Protein AF-A0A0Q6VX22-F1 (afdb_monomer_lite)

Foldseek 3Di:
DPVVFQLLVLLVCLVVPQLLDEDEAEADPAATNLNSLQLSVLSNYAAEYEDLVQHPHNRNRVSNVVRHPHPYYDHPVCVVVVVVVVNPDDGDDGDDRDPVSVLLNCLQVVNDDDPVVDVVFWAWDPDADLVPRATWTWGPDGPPTKIAGPSRDIDGPVRSVVSVVVSVLVVLVVLLVVLQVLLVVLQVQLVVCVVVVNNVSNVVSNVSSVVSVVSSVVSVVVNVVD

Structure (mmCIF, N/CA/C/O backbone):
data_AF-A0A0Q6VX22-F1
#
_entry.id   AF-A0A0Q6VX22-F1
#
loop_
_atom_site.group_PDB
_atom_site.id
_atom_site.type_symbol
_atom_site.label_atom_id
_atom_site.label_alt_id
_atom_site.label_comp_id
_atom_site.label_asym_id
_atom_site.label_entity_id
_atom_site.label_seq_id
_atom_site.pdbx_PDB_ins_code
_atom_site.Cartn_x
_atom_site.Cartn_y
_atom_site.Cartn_z
_atom_site.occupancy
_atom_site.B_iso_or_equiv
_atom_site.auth_seq_id
_atom_site.auth_comp_id
_atom_site.auth_asym_id
_atom_site.auth_atom_id
_atom_site.pdbx_PDB_model_num
ATOM 1 N N . MET A 1 1 ? 1.856 -1.897 -0.284 1.00 47.53 1 MET A N 1
ATOM 2 C CA . MET A 1 1 ? 1.706 -0.452 -0.027 1.00 47.53 1 MET A CA 1
ATOM 3 C C . MET A 1 1 ? 0.771 0.219 -1.025 1.00 47.53 1 MET A C 1
ATOM 5 O O . MET A 1 1 ? 1.212 0.696 -2.073 1.00 47.53 1 MET A O 1
ATOM 9 N N . ALA A 1 2 ? -0.526 0.240 -0.723 1.00 49.31 2 ALA A N 1
ATOM 10 C CA . ALA A 1 2 ? -1.302 1.396 -1.141 1.00 49.31 2 ALA A CA 1
ATOM 11 C C . ALA A 1 2 ? -0.650 2.607 -0.454 1.00 49.31 2 ALA A C 1
ATOM 13 O O . ALA A 1 2 ? -0.279 2.544 0.718 1.00 49.31 2 ALA A O 1
ATOM 14 N N . ARG A 1 3 ? -0.344 3.649 -1.215 1.00 51.00 3 ARG A N 1
ATOM 15 C CA . ARG A 1 3 ? -0.076 4.972 -0.659 1.00 51.00 3 ARG A CA 1
ATOM 16 C C . ARG A 1 3 ? -1.195 5.841 -1.219 1.00 51.00 3 ARG A C 1
ATOM 18 O O . ARG A 1 3 ? -1.238 5.974 -2.441 1.00 51.00 3 ARG A O 1
ATOM 25 N N . PRO A 1 4 ? -2.087 6.385 -0.375 1.00 61.22 4 PRO A N 1
ATOM 26 C CA . PRO A 1 4 ? -2.116 6.319 1.099 1.00 61.22 4 PRO A CA 1
ATOM 27 C C . PRO A 1 4 ? -2.462 4.921 1.666 1.00 61.22 4 PRO A C 1
ATOM 29 O O . PRO A 1 4 ? -3.040 4.109 0.952 1.00 61.22 4 PRO A O 1
ATOM 32 N N . ALA A 1 5 ? -2.078 4.652 2.925 1.00 79.88 5 ALA A N 1
ATOM 33 C CA . ALA A 1 5 ? -2.363 3.403 3.654 1.00 79.88 5 ALA A CA 1
ATOM 34 C C . ALA A 1 5 ? -3.224 3.679 4.902 1.00 79.88 5 ALA A C 1
ATOM 36 O O . ALA A 1 5 ? -2.999 4.685 5.584 1.00 79.88 5 ALA A O 1
ATOM 37 N N . LEU A 1 6 ? -4.168 2.788 5.211 1.00 86.50 6 LEU A N 1
ATOM 38 C CA . LEU A 1 6 ? -5.117 2.919 6.331 1.00 86.50 6 LEU A CA 1
ATOM 39 C C . LEU A 1 6 ? -4.461 2.647 7.685 1.00 86.50 6 LEU A C 1
ATOM 41 O O . LEU A 1 6 ? -4.680 3.373 8.653 1.00 86.50 6 LEU A O 1
ATOM 45 N N . ASP A 1 7 ? -3.606 1.635 7.740 1.00 87.38 7 ASP A N 1
ATOM 46 C CA . ASP A 1 7 ? -2.920 1.212 8.957 1.00 87.38 7 ASP A CA 1
ATOM 47 C C . ASP A 1 7 ? -2.123 2.347 9.647 1.00 87.38 7 ASP A C 1
ATOM 49 O O . ASP A 1 7 ? -2.326 2.601 10.839 1.00 87.38 7 ASP A O 1
ATOM 53 N N . PRO A 1 8 ? -1.243 3.092 8.940 1.00 86.50 8 PRO A N 1
ATOM 54 C CA . PRO A 1 8 ? -0.543 4.236 9.525 1.00 86.50 8 PRO A CA 1
ATOM 55 C C . PRO A 1 8 ? -1.478 5.380 9.926 1.00 86.50 8 PRO A C 1
ATOM 57 O O . PRO A 1 8 ? -1.218 6.045 10.931 1.00 86.50 8 PRO A O 1
ATOM 60 N N . LEU A 1 9 ? -2.560 5.604 9.168 1.00 90.56 9 LEU A N 1
ATOM 61 C CA . LEU A 1 9 ? -3.566 6.610 9.504 1.00 90.56 9 LEU A CA 1
ATOM 62 C C . LEU A 1 9 ? -4.194 6.277 10.859 1.00 90.56 9 LEU A C 1
ATOM 64 O O . LEU A 1 9 ? -4.124 7.102 11.768 1.00 90.56 9 LEU A O 1
ATOM 68 N N . PHE A 1 10 ? -4.720 5.063 11.020 1.00 93.25 10 PHE A N 1
ATOM 69 C CA . PHE A 1 10 ? -5.359 4.610 12.255 1.00 93.25 10 PHE A CA 1
ATOM 70 C C . PHE A 1 10 ? -4.431 4.661 13.467 1.00 93.25 10 PHE A C 1
ATOM 72 O O . PHE A 1 10 ? -4.820 5.197 14.505 1.00 93.25 10 PHE A O 1
ATOM 79 N N . ARG A 1 11 ? -3.172 4.230 13.332 1.00 91.00 11 ARG A N 1
ATOM 80 C CA . ARG A 1 11 ? -2.194 4.373 14.422 1.00 91.00 11 ARG A CA 1
ATOM 81 C C . ARG A 1 11 ? -1.967 5.834 14.795 1.00 91.00 11 ARG A C 1
ATOM 83 O O . ARG A 1 11 ? -1.978 6.174 15.974 1.00 91.00 11 ARG A O 1
ATOM 90 N N . SER A 1 12 ? -1.800 6.717 13.809 1.00 90.94 12 SER A N 1
ATOM 91 C CA . SER A 1 12 ? -1.537 8.136 14.078 1.00 90.94 12 SER A CA 1
ATOM 92 C C . SER A 1 12 ? -2.687 8.825 14.823 1.00 90.94 12 SER A C 1
ATOM 94 O O . SER A 1 12 ? -2.436 9.578 15.769 1.00 90.94 12 SER A O 1
ATOM 96 N N . VAL A 1 13 ? -3.941 8.532 14.451 1.00 93.25 13 VAL A N 1
ATOM 97 C CA . VAL A 1 13 ? -5.119 9.080 15.138 1.00 93.25 13 VAL A CA 1
ATOM 98 C C . VAL A 1 13 ? -5.311 8.437 16.508 1.00 93.25 13 VAL A C 1
ATOM 100 O O . VAL A 1 13 ? -5.559 9.160 17.467 1.00 93.25 13 VAL A O 1
ATOM 103 N N . GLY A 1 14 ? -5.078 7.126 16.638 1.00 93.56 14 GLY A N 1
ATOM 104 C CA . GLY A 1 14 ? -5.154 6.415 17.913 1.00 93.56 14 GLY A CA 1
ATOM 105 C C . GLY A 1 14 ? -4.200 6.985 18.964 1.00 93.56 14 GLY A C 1
ATOM 106 O O . GLY A 1 14 ? -4.610 7.216 20.095 1.00 93.56 14 GLY A O 1
ATOM 107 N N . ILE A 1 15 ? -2.955 7.306 18.593 1.00 92.62 15 ILE A N 1
ATOM 108 C CA . ILE A 1 15 ? -2.000 7.946 19.519 1.00 92.62 15 ILE A CA 1
ATOM 109 C C . ILE A 1 15 ? -2.421 9.372 19.873 1.00 92.62 15 ILE A C 1
ATOM 111 O O . ILE A 1 15 ? -2.258 9.804 21.013 1.00 92.62 15 ILE A O 1
ATOM 115 N N . SER A 1 16 ? -2.909 10.120 18.885 1.00 92.44 16 SER A N 1
ATOM 116 C CA . SER A 1 16 ? -3.154 11.557 19.030 1.00 92.44 16 SER A CA 1
ATOM 117 C C . SER A 1 16 ? -4.446 11.856 19.791 1.00 92.44 16 SER A C 1
ATOM 119 O O . SER A 1 16 ? -4.520 12.855 20.503 1.00 92.44 16 SER A O 1
ATOM 121 N N . PHE A 1 17 ? -5.459 10.998 19.647 1.00 94.44 17 PHE A N 1
ATOM 122 C CA . PHE A 1 17 ? -6.802 11.225 20.181 1.00 94.44 17 PHE A CA 1
ATOM 123 C C . PHE A 1 17 ? -7.271 10.143 21.164 1.00 94.44 17 PHE A C 1
ATOM 125 O O . PHE A 1 17 ? -8.251 10.377 21.873 1.00 94.44 17 PHE A O 1
ATOM 132 N N . GLY A 1 18 ? -6.587 8.995 21.257 1.00 93.62 18 GLY A N 1
ATOM 133 C CA . GLY A 1 18 ? -6.904 7.929 22.212 1.00 93.62 18 GLY A CA 1
ATOM 134 C C . GLY A 1 18 ? -8.375 7.519 22.148 1.00 93.62 18 GLY A C 1
ATOM 135 O O . GLY A 1 18 ? -8.911 7.274 21.062 1.00 93.62 18 GLY A O 1
ATOM 136 N N . SER A 1 19 ? -9.048 7.553 23.301 1.00 95.06 19 SER A N 1
ATOM 137 C CA . SER A 1 19 ? -10.467 7.207 23.458 1.00 95.06 19 SER A CA 1
ATOM 138 C C . SER A 1 19 ? -11.461 8.116 22.735 1.00 95.06 19 SER A C 1
ATOM 140 O O . SER A 1 19 ? -12.643 7.795 22.651 1.00 95.06 19 SER A O 1
ATOM 142 N N . ARG A 1 20 ? -10.999 9.233 22.166 1.00 95.12 20 ARG A N 1
ATOM 143 C CA . ARG A 1 20 ? -11.814 10.121 21.322 1.00 95.12 20 ARG A CA 1
ATOM 144 C C . ARG A 1 20 ? -11.799 9.720 19.845 1.00 95.12 20 ARG A C 1
ATOM 146 O O . ARG A 1 20 ? -12.380 10.420 19.019 1.00 95.12 20 ARG A O 1
ATOM 153 N N . THR A 1 21 ? -11.102 8.642 19.496 1.00 96.31 21 THR A N 1
ATOM 154 C CA . THR A 1 21 ? -11.009 8.143 18.121 1.00 96.31 21 THR A CA 1
ATOM 155 C C . THR A 1 21 ? -12.205 7.256 17.798 1.00 96.31 21 THR A C 1
ATOM 157 O O . THR A 1 21 ? -12.500 6.328 18.545 1.00 96.31 21 THR A O 1
ATOM 160 N N . ILE A 1 22 ? -12.836 7.488 16.646 1.00 96.88 22 ILE A N 1
ATOM 161 C CA . ILE A 1 22 ? -13.769 6.545 16.019 1.00 96.88 22 ILE A CA 1
ATOM 162 C C . ILE A 1 22 ? -13.147 6.142 14.682 1.00 96.88 22 ILE A C 1
ATOM 164 O O . ILE A 1 22 ? -13.023 6.975 13.783 1.00 96.88 22 ILE A O 1
ATOM 168 N N . ALA A 1 23 ? -12.707 4.891 14.562 1.00 95.56 23 ALA A N 1
ATOM 169 C CA . ALA A 1 23 ? -12.101 4.364 13.343 1.00 95.56 23 ALA A CA 1
ATOM 170 C C . ALA A 1 23 ? -13.092 3.469 12.600 1.00 95.56 23 ALA A C 1
ATOM 172 O O . ALA A 1 23 ? -13.713 2.593 13.199 1.00 95.56 23 ALA A O 1
ATOM 173 N N . VAL A 1 24 ? -13.235 3.698 11.293 1.00 95.50 24 VAL A N 1
ATOM 174 C CA . VAL A 1 24 ? -14.230 3.026 10.451 1.00 95.50 24 VAL A CA 1
ATOM 175 C C . VAL A 1 24 ? -13.543 2.352 9.270 1.00 95.50 24 VAL A C 1
ATOM 177 O O . VAL A 1 24 ? -12.874 3.027 8.488 1.00 95.50 24 VAL A O 1
ATOM 180 N N . VAL A 1 25 ? -13.746 1.045 9.111 1.00 93.75 25 VAL A N 1
ATOM 181 C CA . VAL A 1 25 ? -13.345 0.290 7.913 1.00 93.75 25 VAL A CA 1
ATOM 182 C C . VAL A 1 25 ? -14.563 0.058 7.023 1.00 93.75 25 VAL A C 1
ATOM 184 O O . VAL A 1 25 ? -15.577 -0.478 7.466 1.00 93.75 25 VAL A O 1
ATOM 187 N N . LEU A 1 26 ? -14.468 0.465 5.760 1.00 94.50 26 LEU A N 1
ATOM 188 C CA . LEU A 1 26 ? -15.514 0.278 4.752 1.00 94.50 26 LEU A CA 1
ATOM 189 C C . LEU A 1 26 ? -15.093 -0.778 3.720 1.00 94.50 26 LEU A C 1
ATOM 191 O O . LEU A 1 26 ? -14.021 -1.371 3.823 1.00 94.50 26 LEU A O 1
ATOM 195 N N . THR A 1 27 ? -15.953 -1.010 2.731 1.00 92.88 27 THR A N 1
ATOM 196 C CA . THR A 1 27 ? -15.687 -1.833 1.546 1.00 92.88 27 THR A CA 1
ATOM 197 C C . THR A 1 27 ? -14.319 -1.536 0.919 1.00 92.88 27 THR A C 1
ATOM 199 O O . THR A 1 27 ? -13.955 -0.380 0.703 1.00 92.88 27 THR A O 1
ATOM 202 N N . GLY A 1 28 ? -13.585 -2.587 0.561 1.00 88.06 28 GLY A N 1
ATOM 203 C CA . GLY A 1 28 ? -12.255 -2.501 -0.034 1.00 88.06 28 GLY A CA 1
ATOM 204 C C . GLY A 1 28 ? -11.619 -3.879 -0.211 1.00 88.06 28 GLY A C 1
ATOM 205 O O . GLY A 1 28 ? -11.980 -4.832 0.477 1.00 88.06 28 GLY A O 1
ATOM 206 N N . MET A 1 29 ? -10.693 -3.981 -1.165 1.00 78.31 29 MET A N 1
ATOM 207 C CA . MET A 1 29 ? -9.890 -5.189 -1.404 1.00 78.31 29 MET A CA 1
ATOM 208 C C . MET A 1 29 ? -8.656 -5.203 -0.491 1.00 78.31 29 MET A C 1
ATOM 210 O O . MET A 1 29 ? -8.171 -4.135 -0.115 1.00 78.31 29 MET A O 1
ATOM 214 N N . LEU A 1 30 ? -8.094 -6.387 -0.221 1.00 80.62 30 LEU A N 1
ATOM 215 C CA . LEU A 1 30 ? -6.970 -6.601 0.714 1.00 80.62 30 LEU A CA 1
ATOM 216 C C . LEU A 1 30 ? -7.346 -6.336 2.188 1.00 80.62 30 LEU A C 1
ATOM 218 O O . LEU A 1 30 ? -8.512 -6.202 2.536 1.00 80.62 30 LEU A O 1
ATOM 222 N N . ASN A 1 31 ? -6.346 -6.293 3.074 1.00 70.50 31 ASN A N 1
ATOM 223 C CA . ASN A 1 31 ? -6.520 -6.199 4.528 1.00 70.50 31 ASN A CA 1
ATOM 224 C C . ASN A 1 31 ? -5.878 -4.952 5.169 1.00 70.50 31 ASN A C 1
ATOM 226 O O . ASN A 1 31 ? -5.661 -4.920 6.382 1.00 70.50 31 ASN A O 1
ATOM 230 N N . ASP A 1 32 ? -5.573 -3.917 4.377 1.00 77.94 32 ASP A N 1
ATOM 231 C CA . ASP A 1 32 ? -5.065 -2.646 4.911 1.00 77.94 32 ASP A CA 1
ATOM 232 C C . ASP A 1 32 ? -6.123 -1.990 5.814 1.00 77.94 32 ASP A C 1
ATOM 234 O O . ASP A 1 32 ? -7.284 -1.864 5.432 1.00 77.94 32 ASP A O 1
ATOM 238 N N . GLY A 1 33 ? -5.728 -1.595 7.024 1.00 80.88 33 GLY A N 1
ATOM 239 C CA . GLY A 1 33 ? -6.607 -1.023 8.041 1.00 80.88 33 GLY A CA 1
ATOM 240 C C . GLY A 1 33 ? -7.027 -2.001 9.137 1.00 80.88 33 GLY A C 1
ATOM 241 O O . GLY A 1 33 ? -7.425 -1.539 10.201 1.00 80.88 33 GLY A O 1
ATOM 242 N N . ALA A 1 34 ? -6.905 -3.321 8.948 1.00 85.88 34 ALA A N 1
ATOM 243 C CA . ALA A 1 34 ? -7.293 -4.296 9.973 1.00 85.88 34 ALA A CA 1
ATOM 244 C C . ALA A 1 34 ? -6.395 -4.219 11.223 1.00 85.88 34 ALA A C 1
ATOM 246 O O . ALA A 1 34 ? -6.889 -4.134 12.349 1.00 85.88 34 ALA A O 1
ATOM 247 N N . ALA A 1 35 ? -5.073 -4.174 11.031 1.00 85.31 35 ALA A N 1
ATOM 248 C CA . ALA A 1 35 ? -4.132 -4.042 12.141 1.00 85.31 35 ALA A CA 1
ATOM 249 C C . ALA A 1 35 ? -4.185 -2.635 12.756 1.00 85.31 35 ALA A C 1
ATOM 251 O O . ALA A 1 35 ? -4.145 -2.492 13.975 1.00 85.31 35 ALA A O 1
ATOM 252 N N . GLY A 1 36 ? -4.353 -1.592 11.939 1.00 89.38 36 GLY A N 1
ATOM 253 C CA . GLY A 1 36 ? -4.576 -0.235 12.434 1.00 89.38 36 GLY A CA 1
ATOM 254 C C . GLY A 1 36 ? -5.850 -0.107 13.279 1.00 89.38 36 GLY A C 1
ATOM 255 O O . GLY A 1 36 ? -5.842 0.600 14.285 1.00 89.38 36 GLY A O 1
ATOM 256 N N . LEU A 1 37 ? -6.930 -0.806 12.912 1.00 92.44 37 LEU A N 1
ATOM 257 C CA . LEU A 1 37 ? -8.188 -0.803 13.661 1.00 92.44 37 LEU A CA 1
ATOM 258 C C . LEU A 1 37 ? -8.011 -1.470 15.033 1.00 92.44 37 LEU A C 1
ATOM 260 O O . LEU A 1 37 ? -8.455 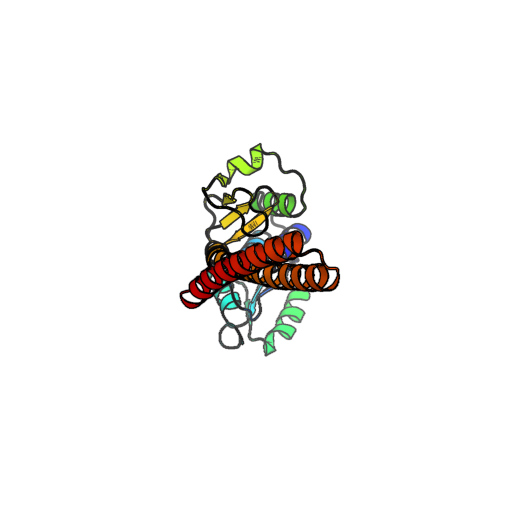-0.924 16.044 1.00 92.44 37 LEU A O 1
ATOM 264 N N . ALA A 1 38 ? -7.283 -2.590 15.090 1.00 90.88 38 ALA A N 1
ATOM 265 C CA . ALA A 1 38 ? -6.891 -3.219 16.351 1.00 90.88 38 ALA A CA 1
ATOM 266 C C . ALA A 1 38 ? -6.056 -2.272 17.232 1.00 90.88 38 ALA A C 1
ATOM 268 O O . ALA A 1 38 ? -6.286 -2.176 18.438 1.00 90.88 38 ALA A O 1
ATOM 269 N N . ASP A 1 39 ? -5.132 -1.514 16.641 1.00 92.69 39 ASP A N 1
ATOM 270 C CA . ASP A 1 39 ? -4.328 -0.535 17.376 1.00 92.69 39 ASP A CA 1
ATOM 271 C C . ASP A 1 39 ? -5.171 0.632 17.914 1.00 92.69 39 ASP A C 1
ATOM 273 O O . ASP A 1 39 ? -4.962 1.062 19.048 1.00 92.69 39 ASP A O 1
ATOM 277 N N . VAL A 1 40 ? -6.183 1.103 17.174 1.00 94.00 40 VAL A N 1
ATOM 278 C CA . VAL A 1 40 ? -7.147 2.099 17.684 1.00 94.00 40 VAL A CA 1
ATOM 279 C C . VAL A 1 40 ? -7.875 1.572 18.916 1.00 94.00 40 VAL A C 1
ATOM 281 O O . VAL A 1 40 ? -7.979 2.292 19.911 1.00 94.00 40 VAL A O 1
ATOM 284 N N . LYS A 1 41 ? -8.310 0.307 18.890 1.00 92.31 41 LYS A N 1
ATOM 285 C CA . LYS A 1 41 ? -8.956 -0.338 20.039 1.00 92.31 41 LYS A CA 1
ATOM 286 C C . LYS A 1 41 ? -8.038 -0.376 21.259 1.00 92.31 41 LYS A C 1
ATOM 288 O O . LYS A 1 41 ? -8.452 -0.029 22.362 1.00 92.31 41 LYS A O 1
ATOM 293 N N . ARG A 1 42 ? -6.769 -0.741 21.059 1.00 92.69 42 ARG A N 1
ATOM 294 C CA . ARG A 1 42 ? -5.741 -0.769 22.116 1.00 92.69 42 ARG A CA 1
ATOM 295 C C . ARG A 1 42 ? -5.429 0.621 22.681 1.00 92.69 42 ARG A C 1
ATOM 297 O O . ARG A 1 42 ? -5.057 0.731 23.845 1.00 92.69 42 ARG A O 1
ATOM 304 N N . CYS A 1 43 ? -5.621 1.675 21.889 1.00 93.38 43 CYS A N 1
ATOM 305 C CA . CYS A 1 43 ? -5.554 3.075 22.323 1.00 93.38 43 CYS A CA 1
ATOM 306 C C . CYS A 1 43 ? -6.846 3.573 23.008 1.00 93.38 43 CYS A C 1
ATOM 308 O O . CYS A 1 43 ? -6.924 4.741 23.392 1.00 93.38 43 CYS A O 1
ATOM 310 N N . GLY A 1 44 ? -7.858 2.711 23.160 1.00 92.94 44 GLY A N 1
ATOM 311 C CA . GLY A 1 44 ? -9.143 3.017 23.792 1.00 92.94 44 GLY A CA 1
ATOM 312 C C . GLY A 1 44 ? -10.190 3.629 22.864 1.00 92.94 44 GLY A C 1
ATOM 313 O O . GLY A 1 44 ? -11.247 4.028 23.346 1.00 92.94 44 GLY A O 1
ATOM 314 N N . GLY A 1 45 ? -9.907 3.735 21.563 1.00 94.69 45 GLY A N 1
ATOM 315 C CA . GLY A 1 45 ? -10.856 4.235 20.573 1.00 94.69 45 GLY A CA 1
ATOM 316 C C . GLY A 1 45 ? -11.952 3.224 20.229 1.00 94.69 45 GLY A C 1
ATOM 317 O O . GLY A 1 45 ? -11.846 2.033 20.526 1.00 94.69 45 GLY A O 1
ATOM 318 N N . ILE A 1 46 ? -12.993 3.720 19.563 1.00 95.62 46 ILE A N 1
ATOM 319 C CA . ILE A 1 46 ? -14.126 2.930 19.078 1.00 95.62 46 ILE A CA 1
ATOM 320 C C . ILE A 1 46 ? -13.814 2.412 17.678 1.00 95.62 46 ILE A C 1
ATOM 322 O O . ILE A 1 46 ? -13.381 3.171 16.803 1.00 95.62 46 ILE A O 1
ATOM 326 N N . THR A 1 47 ? -14.074 1.129 17.453 1.00 95.25 47 THR A N 1
ATOM 327 C CA . THR A 1 47 ? -13.858 0.475 16.161 1.00 95.25 47 THR A CA 1
ATOM 328 C C . THR A 1 47 ? -15.183 0.139 15.485 1.00 95.25 47 THR A C 1
ATOM 330 O O . THR A 1 47 ? -16.103 -0.419 16.080 1.00 95.25 47 THR A O 1
ATOM 333 N N . VAL A 1 48 ? -15.296 0.491 14.207 1.00 95.88 48 VAL A N 1
ATOM 334 C CA . VAL A 1 48 ? -16.497 0.276 13.400 1.00 95.88 48 VAL A CA 1
ATOM 335 C C . VAL A 1 48 ? -16.098 -0.352 12.073 1.00 95.88 48 VAL A C 1
ATOM 337 O O . VAL A 1 48 ? -15.095 0.030 11.471 1.00 95.88 48 VAL A O 1
ATOM 340 N N . PHE A 1 49 ? -16.901 -1.284 11.574 1.00 94.88 49 PHE A N 1
ATOM 341 C CA . PHE A 1 49 ? -16.737 -1.808 10.223 1.00 94.88 49 PHE A CA 1
ATOM 342 C C . PHE A 1 49 ? -18.069 -1.948 9.492 1.00 94.88 49 PHE A C 1
ATOM 344 O O . PHE A 1 49 ? -19.128 -2.177 10.091 1.00 94.88 49 PHE A O 1
ATOM 351 N N . GLN A 1 50 ? -18.004 -1.794 8.172 1.00 95.69 50 GLN A N 1
ATOM 352 C CA . GLN A 1 50 ? -19.121 -2.061 7.282 1.00 95.69 50 GLN A CA 1
ATOM 353 C C . GLN A 1 50 ? -19.494 -3.547 7.331 1.00 95.69 50 GLN A C 1
ATOM 355 O O . GLN A 1 50 ? -18.635 -4.421 7.408 1.00 95.69 50 GLN A O 1
ATOM 360 N N . ASN A 1 51 ? -20.785 -3.853 7.256 1.00 95.31 51 ASN A N 1
ATOM 361 C CA . ASN A 1 51 ? -21.261 -5.217 7.115 1.00 95.31 51 ASN A CA 1
ATOM 362 C C . ASN A 1 51 ? -20.669 -5.884 5.845 1.00 95.31 51 ASN A C 1
ATOM 364 O O . ASN A 1 51 ? -20.976 -5.449 4.744 1.00 95.31 51 ASN A O 1
ATOM 368 N N . PRO A 1 52 ? -19.908 -6.993 5.935 1.00 94.06 52 PRO A N 1
ATOM 369 C CA . PRO A 1 52 ? -19.332 -7.626 4.743 1.00 94.06 52 PRO A CA 1
ATOM 370 C C . PRO A 1 52 ? -20.369 -8.046 3.689 1.00 94.06 52 PRO A C 1
ATOM 372 O O . PRO A 1 52 ? -20.054 -8.101 2.507 1.00 94.06 52 PRO A O 1
ATOM 375 N N . ALA A 1 53 ? -21.612 -8.315 4.108 1.00 94.75 53 ALA A N 1
ATOM 376 C CA . ALA A 1 53 ? -22.698 -8.712 3.214 1.00 94.75 53 ALA A CA 1
ATOM 377 C C . ALA A 1 53 ? -23.237 -7.567 2.336 1.00 94.75 53 ALA A C 1
ATOM 379 O O . ALA A 1 53 ? -23.930 -7.844 1.362 1.00 94.75 53 ALA A O 1
ATOM 380 N N . ASP A 1 54 ? -22.958 -6.303 2.676 1.00 94.12 54 ASP A N 1
ATOM 381 C CA . ASP A 1 54 ? -23.341 -5.136 1.869 1.00 94.12 54 ASP A CA 1
ATOM 382 C C . ASP A 1 54 ? -22.136 -4.403 1.254 1.00 94.12 54 ASP A C 1
ATOM 384 O O . ASP A 1 54 ? -22.285 -3.339 0.647 1.00 94.12 54 ASP A O 1
ATOM 388 N N . ALA A 1 55 ? -20.938 -4.975 1.401 1.00 94.19 55 ALA A N 1
ATOM 389 C CA . ALA A 1 55 ? -19.711 -4.455 0.826 1.00 94.19 55 ALA A CA 1
ATOM 390 C C . ALA A 1 55 ? -19.576 -4.874 -0.645 1.00 94.19 55 ALA A C 1
ATOM 392 O O . ALA A 1 55 ? -19.789 -6.030 -1.000 1.00 94.19 55 ALA A O 1
ATOM 393 N N . VAL A 1 56 ? -19.160 -3.937 -1.502 1.00 93.94 56 VAL A N 1
ATOM 394 C CA . VAL A 1 56 ? -18.845 -4.220 -2.915 1.00 93.94 56 VAL A CA 1
ATOM 395 C C . VAL A 1 56 ? -17.578 -5.078 -3.028 1.00 93.94 56 VAL A C 1
ATOM 397 O O . VAL A 1 56 ? -17.487 -5.948 -3.887 1.00 93.94 56 VAL A O 1
ATOM 400 N N . ALA A 1 57 ? -16.614 -4.849 -2.135 1.00 91.00 57 ALA A N 1
ATOM 401 C CA . ALA A 1 57 ? -15.427 -5.664 -1.919 1.00 91.00 57 ALA A CA 1
ATOM 402 C C . ALA A 1 57 ? -15.300 -5.937 -0.413 1.00 91.00 57 ALA A C 1
ATOM 404 O O . ALA A 1 57 ? -15.146 -5.007 0.384 1.00 91.00 57 ALA A O 1
ATOM 405 N N . ALA A 1 58 ? -15.428 -7.205 -0.024 1.00 90.50 58 ALA A N 1
ATOM 406 C CA . ALA A 1 58 ? -15.607 -7.596 1.372 1.00 90.50 58 ALA A CA 1
ATOM 407 C C . ALA A 1 58 ? -14.298 -7.873 2.130 1.00 90.50 58 ALA A C 1
ATOM 409 O O . ALA A 1 58 ? -14.348 -8.016 3.351 1.00 90.50 58 ALA A O 1
ATOM 410 N N . ASP A 1 59 ? -13.147 -7.926 1.453 1.00 89.94 59 ASP A N 1
ATOM 411 C CA . ASP A 1 59 ? -11.865 -8.322 2.054 1.00 89.94 59 ASP A CA 1
ATOM 412 C C . ASP A 1 59 ? -11.495 -7.465 3.274 1.00 89.94 59 ASP A C 1
ATOM 414 O O . ASP A 1 59 ? -11.195 -8.010 4.336 1.00 89.94 59 ASP A O 1
ATOM 418 N N . MET A 1 60 ? -11.574 -6.132 3.165 1.00 90.38 60 MET A N 1
ATOM 419 C CA . MET A 1 60 ? -11.222 -5.223 4.265 1.00 90.38 60 MET A CA 1
ATOM 420 C C . MET A 1 60 ? -12.166 -5.370 5.477 1.00 90.38 60 MET A C 1
ATOM 422 O O . MET A 1 60 ? -11.671 -5.578 6.590 1.00 90.38 60 MET A O 1
ATOM 426 N N . PRO A 1 61 ? -13.508 -5.326 5.315 1.00 91.25 61 PRO A N 1
ATOM 427 C CA . PRO A 1 61 ? -14.442 -5.636 6.398 1.00 91.25 61 PRO A CA 1
ATOM 428 C C . PRO A 1 61 ? -14.240 -7.016 7.041 1.00 91.25 61 PRO A C 1
ATOM 430 O O . PRO A 1 61 ? -14.358 -7.149 8.259 1.00 91.25 61 PRO A O 1
ATOM 433 N N . LEU A 1 62 ? -13.926 -8.044 6.246 1.00 89.06 62 LEU A N 1
ATOM 434 C CA . LEU A 1 62 ? -13.637 -9.389 6.753 1.00 89.06 62 LEU A CA 1
ATOM 435 C C . LEU A 1 62 ? -12.327 -9.421 7.549 1.00 89.06 62 LEU A C 1
ATOM 437 O O . LEU A 1 62 ? -12.283 -10.018 8.624 1.00 89.06 62 LEU A O 1
ATOM 441 N N . GLY A 1 63 ? -11.287 -8.732 7.078 1.00 86.94 63 GLY A N 1
ATOM 442 C CA . GLY A 1 63 ? -10.019 -8.603 7.794 1.00 86.94 63 GLY A CA 1
ATOM 443 C C . GLY A 1 63 ? -10.174 -7.887 9.140 1.00 86.94 63 GLY A C 1
ATOM 444 O O . GLY A 1 63 ? -9.599 -8.323 10.140 1.00 86.94 63 GLY A O 1
ATOM 445 N N . ALA A 1 64 ? -10.999 -6.836 9.200 1.00 87.44 64 ALA A N 1
ATOM 446 C CA . ALA A 1 64 ? -11.316 -6.127 10.443 1.00 87.44 64 ALA A CA 1
ATOM 447 C C . ALA A 1 64 ? -11.977 -7.046 11.488 1.00 87.44 64 ALA A C 1
ATOM 449 O O . ALA A 1 64 ? -11.575 -7.040 12.654 1.00 87.44 64 ALA A O 1
ATOM 450 N N . LEU A 1 65 ? -12.930 -7.879 11.050 1.00 86.00 65 LEU A N 1
ATOM 451 C CA . LEU A 1 65 ? -13.617 -8.867 11.888 1.00 86.00 65 LEU A CA 1
ATOM 452 C C . LEU A 1 65 ? -12.666 -9.940 12.443 1.00 86.00 65 LEU A C 1
ATOM 454 O O . LEU A 1 65 ? -12.857 -10.415 13.556 1.00 86.00 65 LEU A O 1
ATOM 458 N N . GLN A 1 66 ? -11.655 -10.337 11.669 1.00 82.62 66 GLN A N 1
ATOM 459 C CA . GLN A 1 66 ? -10.685 -11.357 12.080 1.00 82.62 66 GLN A CA 1
ATOM 460 C C . GLN A 1 66 ? -9.612 -10.826 13.041 1.00 82.62 66 GLN A C 1
ATOM 462 O O . GLN A 1 66 ? -9.048 -11.599 13.813 1.00 82.62 66 GLN A O 1
ATOM 467 N N . THR A 1 67 ? -9.303 -9.528 12.976 1.00 73.38 67 THR A N 1
ATOM 468 C CA . THR A 1 67 ? -8.105 -8.952 13.618 1.00 73.38 67 THR A CA 1
ATOM 469 C C . THR A 1 67 ? -8.408 -8.212 14.920 1.00 73.38 67 THR A C 1
ATOM 471 O O . THR A 1 67 ? -7.517 -8.032 15.749 1.00 73.38 67 THR A O 1
ATOM 474 N N . SER A 1 68 ? -9.647 -7.766 15.127 1.00 71.50 68 SER A N 1
ATOM 475 C CA . SER A 1 68 ? -10.012 -6.959 16.293 1.00 71.50 68 SER A CA 1
ATOM 476 C C . SER A 1 68 ? -11.381 -7.328 16.845 1.00 71.50 68 SER A C 1
ATOM 478 O O . SER A 1 68 ? -12.270 -7.726 16.098 1.00 71.50 68 SER A O 1
ATOM 480 N N . ASP A 1 69 ? -11.553 -7.153 18.154 1.00 77.25 69 ASP A N 1
ATOM 481 C CA . ASP A 1 69 ? -12.866 -7.185 18.798 1.00 77.25 69 ASP A CA 1
ATOM 482 C C . ASP A 1 69 ? -13.589 -5.871 18.465 1.00 77.25 69 ASP A C 1
ATOM 484 O O . ASP A 1 69 ? -13.387 -4.841 19.121 1.00 77.25 69 ASP A O 1
ATOM 488 N N . VAL A 1 70 ? -14.285 -5.864 17.324 1.00 82.19 70 VAL A N 1
ATOM 489 C CA . VAL A 1 70 ? -14.879 -4.645 16.767 1.00 82.19 70 VAL A CA 1
ATOM 490 C C . VAL A 1 70 ? -16.143 -4.260 17.531 1.00 82.19 70 VAL A C 1
ATOM 492 O O . VAL A 1 70 ? -17.032 -5.089 17.701 1.00 82.19 70 VAL A O 1
ATOM 495 N N . ASP A 1 71 ? -16.264 -2.989 17.925 1.00 92.38 71 ASP A N 1
ATOM 496 C CA . ASP A 1 71 ? -17.409 -2.517 18.718 1.00 92.38 71 ASP A CA 1
ATOM 497 C C . ASP A 1 71 ? -18.721 -2.528 17.933 1.00 92.38 71 ASP A C 1
ATOM 499 O O . ASP A 1 71 ? -19.774 -2.897 18.457 1.00 92.38 71 ASP A O 1
ATOM 503 N N . TYR A 1 72 ? -18.671 -2.103 16.668 1.00 95.00 72 TYR A N 1
ATOM 504 C CA . TYR A 1 72 ? -19.870 -1.942 15.856 1.00 95.00 72 TYR A CA 1
ATOM 505 C C . TYR A 1 72 ? -19.706 -2.505 14.447 1.00 95.00 72 TYR A C 1
ATOM 507 O O . TYR A 1 72 ? -18.824 -2.111 13.685 1.00 95.00 72 TYR A O 1
ATOM 515 N N . ARG A 1 73 ? -20.657 -3.358 14.063 1.00 95.19 73 ARG A N 1
ATOM 516 C CA . ARG A 1 73 ? -20.939 -3.717 12.669 1.00 95.19 73 ARG A CA 1
ATOM 517 C C . ARG A 1 73 ? -22.150 -2.921 12.205 1.00 95.19 73 ARG A C 1
ATOM 519 O O . ARG A 1 73 ? -23.205 -3.016 12.827 1.00 95.19 73 ARG A O 1
ATOM 526 N N . SER A 1 74 ? -22.025 -2.185 11.105 1.00 96.00 74 SER A N 1
ATOM 527 C CA . SER A 1 74 ? -23.137 -1.395 10.563 1.00 96.00 74 SER A CA 1
ATOM 528 C C . SER A 1 74 ? -23.278 -1.591 9.059 1.00 96.00 74 SER A C 1
ATOM 530 O O . SER A 1 74 ? -22.257 -1.648 8.369 1.00 96.00 74 SER A O 1
ATOM 532 N N . PRO A 1 75 ? -24.505 -1.699 8.515 1.00 97.06 75 PRO A N 1
ATOM 533 C CA . PRO A 1 75 ? -24.679 -1.566 7.081 1.00 97.06 75 PRO A CA 1
ATOM 534 C C . PRO A 1 75 ? -24.286 -0.156 6.619 1.00 97.06 75 PRO A C 1
ATOM 536 O O . PRO A 1 75 ? -24.394 0.808 7.383 1.00 97.06 75 PRO A O 1
ATOM 539 N N . LEU A 1 76 ? -23.883 0.000 5.357 1.00 96.81 76 LEU A N 1
ATOM 540 C CA . LEU A 1 76 ? -23.455 1.298 4.821 1.00 96.81 76 LEU A CA 1
ATOM 541 C C . LEU A 1 76 ? -24.546 2.371 4.974 1.00 96.81 76 LEU A C 1
ATOM 543 O O . LEU A 1 76 ? -24.252 3.512 5.326 1.00 96.81 76 LEU A O 1
ATOM 547 N N . SER A 1 77 ? -25.814 1.988 4.794 1.00 96.88 77 SER A N 1
ATOM 548 C CA . SER A 1 77 ? -26.973 2.873 4.962 1.00 96.88 77 SER A CA 1
ATOM 549 C C . SER A 1 77 ? -27.173 3.368 6.400 1.00 96.88 77 SER A C 1
ATOM 551 O O . SER A 1 77 ? -27.714 4.451 6.593 1.00 96.88 77 SER A O 1
ATOM 553 N N . GLY A 1 78 ? -26.739 2.599 7.404 1.00 96.81 78 GLY A N 1
ATOM 554 C CA . GLY A 1 78 ? -26.827 2.958 8.825 1.00 96.81 78 GLY A CA 1
ATOM 555 C C . GLY A 1 78 ? -25.567 3.634 9.371 1.00 96.81 78 GLY A C 1
ATOM 556 O O . GLY A 1 78 ? -25.537 4.060 10.525 1.00 96.81 78 GLY A O 1
ATOM 557 N N . MET A 1 79 ? -24.505 3.736 8.567 1.00 97.38 79 MET A N 1
ATOM 558 C CA . MET A 1 79 ? -23.200 4.216 9.023 1.00 97.38 79 MET A CA 1
ATOM 559 C C . MET A 1 79 ? -23.241 5.682 9.469 1.00 97.38 79 MET A C 1
ATOM 561 O O . MET A 1 79 ? -22.685 6.032 10.506 1.00 97.38 79 MET A O 1
ATOM 565 N N . ALA A 1 80 ? -23.929 6.543 8.716 1.00 97.38 80 ALA A N 1
ATOM 566 C CA . ALA A 1 80 ? -24.011 7.967 9.034 1.00 97.38 80 ALA A CA 1
ATOM 567 C C . ALA A 1 80 ? -24.709 8.220 10.382 1.00 97.38 80 ALA A C 1
ATOM 569 O O . ALA A 1 80 ? -24.195 8.964 11.215 1.00 97.38 80 ALA A O 1
ATOM 570 N N . GLU A 1 81 ? -25.849 7.566 10.617 1.00 98.06 81 GLU A N 1
ATOM 571 C CA . GLU A 1 81 ? -26.597 7.673 11.873 1.00 98.06 81 GLU A CA 1
ATOM 572 C C . GLU A 1 81 ? -25.772 7.168 13.063 1.00 98.06 81 GLU A C 1
ATOM 574 O O . GLU A 1 81 ? -25.691 7.840 14.095 1.00 98.06 81 GLU A O 1
ATOM 579 N N . LEU A 1 82 ? -25.091 6.029 12.890 1.00 97.69 82 LEU A N 1
ATOM 580 C CA . LEU A 1 82 ? -24.184 5.481 13.892 1.00 97.69 82 LEU A CA 1
ATOM 581 C C . LEU A 1 82 ? -23.095 6.492 14.273 1.00 97.69 82 LEU A C 1
ATOM 583 O O . LEU A 1 82 ? -22.896 6.756 15.456 1.00 97.69 82 LEU A O 1
ATOM 587 N N . LEU A 1 83 ? -22.418 7.090 13.292 1.00 97.38 83 LEU A N 1
ATOM 588 C CA . LEU A 1 83 ? -21.338 8.044 13.552 1.00 97.38 83 LEU A CA 1
ATOM 589 C C . LEU A 1 83 ? -21.829 9.322 14.237 1.00 97.38 83 LEU A C 1
ATOM 591 O O . LEU A 1 83 ? -21.170 9.807 15.157 1.00 97.38 83 LEU A O 1
ATOM 595 N N . VAL A 1 84 ? -22.998 9.844 13.850 1.00 97.94 84 VAL A N 1
ATOM 596 C CA . VAL A 1 84 ? -23.607 11.003 14.525 1.00 97.94 84 VAL A CA 1
ATOM 597 C C . VAL A 1 84 ? -23.888 10.685 15.990 1.00 97.94 84 VAL A C 1
ATOM 599 O O . VAL A 1 84 ? -23.567 11.505 16.852 1.00 97.94 84 VAL A O 1
ATOM 602 N N . ARG A 1 85 ? -24.440 9.502 16.283 1.00 97.88 85 ARG A N 1
ATOM 603 C CA . ARG A 1 85 ? -24.689 9.059 17.658 1.00 97.88 85 ARG A CA 1
ATOM 604 C C . ARG A 1 85 ? -23.386 8.966 18.454 1.00 97.88 85 ARG A C 1
ATOM 606 O O . ARG A 1 85 ? -23.261 9.654 19.461 1.00 97.88 85 ARG A O 1
ATOM 613 N N . LEU A 1 86 ? -22.408 8.201 17.965 1.00 96.75 86 LEU A N 1
ATOM 614 C CA . LEU A 1 86 ? -21.129 7.983 18.655 1.00 96.75 86 LEU A CA 1
ATOM 615 C C . LEU A 1 86 ? -20.360 9.288 18.897 1.00 96.75 86 LEU A C 1
ATOM 617 O O . LEU A 1 86 ? -19.760 9.464 19.948 1.00 96.75 86 LEU A O 1
ATOM 621 N N . SER A 1 87 ? -20.418 10.244 17.963 1.00 96.12 87 SER A N 1
ATOM 622 C CA . SER A 1 87 ? -19.745 11.545 18.116 1.00 96.12 87 SER A CA 1
ATOM 623 C C . SER A 1 87 ? -20.290 12.416 19.257 1.00 96.12 87 SER A C 1
ATOM 625 O O . SER A 1 87 ? -19.647 13.393 19.641 1.00 96.12 87 SER A O 1
ATOM 627 N N . ARG A 1 88 ? -21.486 12.094 19.767 1.00 96.12 88 ARG A N 1
ATOM 628 C CA . ARG A 1 88 ? -22.151 12.803 20.869 1.00 96.12 88 ARG A CA 1
ATOM 629 C C . ARG A 1 88 ? -22.011 12.079 22.205 1.00 96.12 88 ARG A C 1
ATOM 631 O O . ARG A 1 88 ? -22.394 12.646 23.224 1.00 96.12 88 ARG A O 1
ATOM 638 N N . GLU A 1 89 ? -21.520 10.844 22.198 1.00 94.38 89 GLU A N 1
ATOM 639 C CA . GLU A 1 89 ? -21.270 10.077 23.415 1.00 94.38 89 GLU A CA 1
ATOM 640 C C . GLU A 1 89 ? -20.004 10.593 24.112 1.00 94.38 89 GLU A C 1
ATOM 642 O O . GLU A 1 89 ? -19.093 11.136 23.479 1.00 94.38 89 GLU A O 1
ATOM 647 N N . GLU A 1 90 ? -19.952 10.459 25.438 1.00 92.88 90 GLU A N 1
ATOM 648 C CA . GLU A 1 90 ? -18.741 10.793 26.182 1.00 92.88 90 GLU A CA 1
ATOM 649 C C . GLU A 1 90 ? -17.620 9.821 25.815 1.00 92.88 90 GLU A C 1
ATOM 651 O O . GLU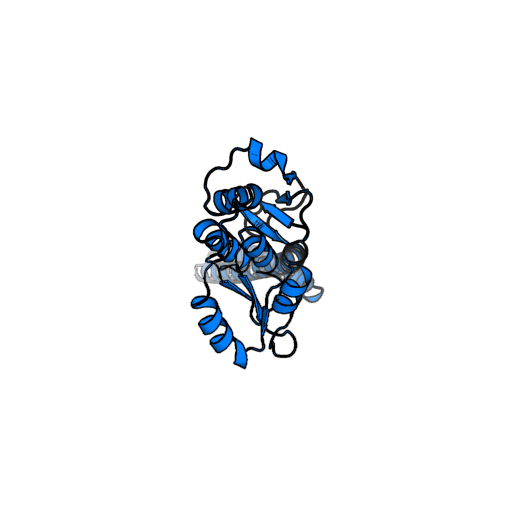 A 1 90 ? -17.821 8.609 25.710 1.00 92.88 90 GLU A O 1
ATOM 656 N N . ALA A 1 91 ? -16.419 10.364 25.618 1.00 91.62 91 ALA A N 1
ATOM 657 C CA . ALA A 1 91 ? -15.259 9.548 25.309 1.00 91.62 91 ALA A CA 1
ATOM 658 C C . ALA A 1 91 ? -14.946 8.600 26.472 1.00 91.62 91 ALA A C 1
ATOM 660 O O . ALA A 1 91 ? -15.033 8.978 27.643 1.00 91.62 91 ALA A O 1
ATOM 661 N N . GLY A 1 92 ? -14.526 7.381 26.132 1.00 88.31 92 GLY A N 1
ATOM 662 C CA . GLY A 1 92 ? -14.102 6.393 27.115 1.00 88.31 92 GLY A CA 1
ATOM 663 C C . GLY A 1 92 ? -12.911 6.864 27.964 1.00 88.31 92 GLY A C 1
ATOM 664 O O . GLY A 1 92 ? -12.290 7.898 27.679 1.00 88.31 92 GLY A O 1
ATOM 665 N N . PRO A 1 93 ? -12.544 6.096 29.001 1.00 87.56 93 PRO A N 1
ATOM 666 C CA . PRO A 1 93 ? -11.426 6.440 29.869 1.00 87.56 93 PRO A CA 1
ATOM 667 C C . PRO A 1 93 ? -10.130 6.597 29.068 1.00 87.56 93 PRO A C 1
ATOM 669 O O . PRO A 1 93 ? -9.897 5.901 28.080 1.00 87.56 93 PRO A O 1
ATOM 672 N N . VAL A 1 94 ? -9.265 7.509 29.513 1.00 86.19 94 VAL A N 1
ATOM 673 C CA . VAL A 1 94 ? -7.937 7.675 28.917 1.00 86.19 94 VAL A CA 1
ATOM 674 C C . VAL A 1 94 ? -7.095 6.451 29.264 1.00 86.19 94 VAL A C 1
ATOM 676 O O . VAL A 1 94 ? -6.785 6.211 30.430 1.00 86.19 94 VAL A O 1
ATOM 679 N N . ILE A 1 95 ? -6.715 5.690 28.241 1.00 86.62 95 ILE A N 1
ATOM 680 C CA . ILE A 1 95 ? -5.819 4.541 28.366 1.00 86.62 95 ILE A CA 1
ATOM 681 C C . ILE A 1 95 ? -4.407 4.989 27.979 1.00 86.62 95 ILE A C 1
ATOM 683 O O . ILE A 1 95 ? -4.217 5.774 27.049 1.00 86.62 95 ILE A O 1
ATOM 687 N N . GLY A 1 96 ? -3.396 4.506 28.702 1.00 85.75 96 GLY A N 1
ATOM 688 C CA . GLY A 1 96 ? -2.005 4.721 28.317 1.00 85.75 96 GLY A CA 1
ATOM 689 C C . GLY A 1 96 ? -1.721 4.063 26.967 1.00 85.75 96 GLY A C 1
ATOM 690 O O . GLY A 1 96 ? -1.912 2.860 26.819 1.00 85.75 96 GLY A O 1
ATOM 691 N N . ILE A 1 97 ? -1.255 4.845 25.991 1.00 87.94 97 ILE A N 1
ATOM 692 C CA . ILE A 1 97 ? -0.929 4.321 24.659 1.00 87.94 97 ILE A CA 1
ATOM 693 C C . ILE A 1 97 ? 0.177 3.252 24.781 1.00 87.94 97 ILE A C 1
ATOM 695 O O . ILE A 1 97 ? 1.201 3.533 25.415 1.00 87.94 97 ILE A O 1
ATOM 699 N N . PRO A 1 98 ? 0.005 2.056 24.191 1.00 88.19 98 PRO A N 1
ATOM 700 C CA . PRO A 1 98 ? 1.041 1.026 24.149 1.00 88.19 98 PRO A CA 1
ATOM 701 C C . PRO A 1 98 ? 2.343 1.495 23.477 1.00 88.19 98 PRO A C 1
ATOM 703 O O . PRO A 1 98 ? 2.330 2.248 22.498 1.00 88.19 98 PRO A O 1
ATOM 706 N N . GLU A 1 99 ? 3.485 1.055 24.008 1.00 84.38 99 GLU A N 1
ATOM 707 C CA . GLU A 1 99 ? 4.806 1.526 23.565 1.00 84.38 99 GLU A CA 1
ATOM 708 C C . GLU A 1 99 ? 5.197 1.031 22.168 1.00 84.38 99 GLU A C 1
ATOM 710 O O . GLU A 1 99 ? 5.861 1.742 21.413 1.00 84.38 99 GLU A O 1
ATOM 715 N N . ASP A 1 100 ? 4.727 -0.153 21.784 1.00 81.69 100 ASP A N 1
ATOM 716 C CA . ASP A 1 100 ? 4.882 -0.703 20.440 1.00 81.69 100 ASP A CA 1
ATOM 717 C C . ASP A 1 100 ? 4.186 0.180 19.393 1.00 81.69 100 ASP A C 1
ATOM 719 O O . ASP A 1 100 ? 4.788 0.514 18.373 1.00 81.69 100 ASP A O 1
ATOM 723 N N . ILE A 1 101 ? 2.975 0.671 19.684 1.00 85.50 101 ILE A N 1
ATOM 724 C CA . ILE A 1 101 ? 2.237 1.577 18.788 1.00 85.50 101 ILE A CA 1
ATOM 725 C C . ILE A 1 101 ? 2.959 2.931 18.681 1.00 85.50 101 ILE A C 1
ATOM 727 O O . ILE A 1 101 ? 3.129 3.459 17.577 1.00 85.50 101 ILE A O 1
ATOM 731 N N . ARG A 1 102 ? 3.450 3.481 19.806 1.00 83.50 102 ARG A N 1
ATOM 732 C CA . ARG A 1 102 ? 4.273 4.709 19.808 1.00 83.50 102 ARG A CA 1
ATOM 733 C C . ARG A 1 102 ? 5.529 4.563 18.962 1.00 83.50 102 ARG A C 1
ATOM 735 O O . ARG A 1 102 ? 5.806 5.429 18.126 1.00 83.50 102 ARG A O 1
ATOM 742 N N . SER A 1 103 ? 6.243 3.460 19.139 1.00 76.00 103 SER A N 1
ATOM 743 C CA . SER A 1 103 ? 7.439 3.130 18.367 1.00 76.00 103 SER A CA 1
ATOM 744 C C . SER A 1 103 ? 7.112 2.994 16.880 1.00 76.00 103 SER A C 1
ATOM 746 O O . SER A 1 103 ? 7.823 3.520 16.022 1.00 76.00 103 SER A O 1
ATOM 748 N N . GLU A 1 104 ? 5.990 2.360 16.540 1.00 78.25 104 GLU A N 1
ATOM 749 C CA . GLU A 1 104 ? 5.570 2.212 15.154 1.00 78.25 104 GLU A CA 1
ATOM 750 C C . GLU A 1 104 ? 5.335 3.542 14.444 1.00 78.25 104 GLU A C 1
ATOM 752 O O . GLU A 1 104 ? 5.859 3.743 13.339 1.00 78.25 104 GLU A O 1
ATOM 757 N N . VAL A 1 105 ? 4.602 4.454 15.084 1.00 81.19 105 VAL A N 1
ATOM 758 C CA . VAL A 1 105 ? 4.320 5.786 14.537 1.00 81.19 105 VAL A CA 1
ATOM 759 C C . VAL A 1 105 ? 5.580 6.647 14.490 1.00 81.19 105 VAL A C 1
ATOM 761 O O . VAL A 1 105 ? 5.794 7.334 13.492 1.00 81.19 105 VAL A O 1
ATOM 764 N N . ALA A 1 106 ? 6.454 6.579 15.500 1.00 73.69 106 ALA A N 1
ATOM 765 C CA . ALA A 1 106 ? 7.728 7.299 15.493 1.00 73.69 106 ALA A CA 1
ATOM 766 C C . ALA A 1 106 ? 8.585 6.922 14.274 1.00 73.69 106 ALA A C 1
ATOM 768 O O . ALA A 1 106 ? 9.033 7.802 13.534 1.00 73.69 106 ALA A O 1
ATOM 769 N N . ILE A 1 107 ? 8.725 5.623 14.006 1.00 65.75 107 ILE A N 1
ATOM 770 C CA . ILE A 1 107 ? 9.455 5.126 12.836 1.00 65.75 107 ILE A CA 1
ATOM 771 C C . ILE A 1 107 ? 8.743 5.528 11.532 1.00 65.75 107 ILE A C 1
ATOM 773 O O . ILE A 1 107 ? 9.403 5.911 10.569 1.00 65.75 107 ILE A O 1
ATOM 777 N N . ALA A 1 108 ? 7.405 5.479 11.475 1.00 70.06 108 ALA A N 1
ATOM 778 C CA . ALA A 1 108 ? 6.648 5.860 10.276 1.00 70.06 108 ALA A CA 1
ATOM 779 C C . ALA A 1 108 ? 6.806 7.351 9.925 1.00 70.06 108 ALA A C 1
ATOM 781 O O . ALA A 1 108 ? 6.826 7.709 8.749 1.00 70.06 108 ALA A O 1
ATOM 782 N N . LEU A 1 109 ? 6.972 8.209 10.936 1.00 71.19 109 LEU A N 1
ATOM 783 C CA . LEU A 1 109 ? 7.271 9.636 10.786 1.00 71.19 109 LEU A CA 1
ATOM 784 C C . LEU A 1 109 ? 8.742 9.917 10.432 1.00 71.19 109 LEU A C 1
ATOM 786 O O . LEU A 1 109 ? 9.146 11.078 10.384 1.00 71.19 109 LEU A O 1
ATOM 790 N N . GLY A 1 110 ? 9.563 8.883 10.227 1.00 58.25 110 GLY A N 1
ATOM 791 C CA . GLY A 1 110 ? 10.992 9.036 9.959 1.00 58.25 110 GLY A CA 1
ATOM 792 C C . GLY A 1 110 ? 11.774 9.595 11.150 1.00 58.25 110 GLY A C 1
ATOM 793 O O . GLY A 1 110 ? 12.915 10.031 10.982 1.00 58.25 110 GLY A O 1
ATOM 794 N N . ARG A 1 111 ? 11.194 9.593 12.361 1.00 58.69 111 ARG A N 1
ATOM 795 C CA . ARG A 1 111 ? 11.961 9.896 13.570 1.00 58.69 111 ARG A CA 1
ATOM 796 C C . ARG A 1 111 ? 12.909 8.725 13.778 1.00 58.69 111 ARG A C 1
ATOM 798 O O . ARG A 1 111 ? 12.456 7.582 13.847 1.00 58.69 111 ARG A O 1
ATOM 805 N N . ARG A 1 112 ? 14.219 9.006 13.841 1.00 46.88 112 ARG A N 1
ATOM 806 C CA . ARG A 1 112 ? 15.231 7.996 14.177 1.00 46.88 112 ARG A CA 1
ATOM 807 C C . ARG A 1 112 ? 14.780 7.312 15.455 1.00 46.88 112 ARG A C 1
ATOM 809 O O . ARG A 1 112 ? 14.763 7.931 16.512 1.00 46.88 112 ARG A O 1
ATOM 816 N N . SER A 1 113 ? 14.357 6.068 15.318 1.00 53.44 113 SER A N 1
ATOM 817 C CA . SER A 1 113 ? 14.187 5.207 16.470 1.00 53.44 113 SER A CA 1
ATOM 818 C C . SER A 1 113 ? 15.548 4.628 16.767 1.00 53.44 113 SER A C 1
ATOM 820 O O . SER A 1 113 ? 16.302 4.311 15.842 1.00 53.44 113 SER A O 1
ATOM 822 N N . ASP A 1 114 ? 15.873 4.593 18.049 1.00 54.06 114 ASP A N 1
ATOM 823 C CA . ASP A 1 114 ? 17.122 4.039 18.530 1.00 54.06 114 ASP A CA 1
ATOM 824 C C . ASP A 1 114 ? 17.289 2.626 17.939 1.00 54.06 114 ASP A C 1
ATOM 826 O O . ASP A 1 114 ? 16.348 1.827 18.040 1.00 54.06 114 ASP A O 1
ATOM 830 N N . PRO A 1 115 ? 18.409 2.301 17.267 1.00 54.59 115 PRO A N 1
ATOM 831 C CA . PRO A 1 115 ? 18.665 0.955 16.758 1.00 54.59 115 PRO A CA 1
ATOM 832 C C . PRO A 1 115 ? 18.457 -0.136 17.819 1.00 54.59 115 PRO A C 1
ATOM 834 O O . PRO A 1 115 ? 18.071 -1.253 17.475 1.00 54.59 115 PRO A O 1
ATOM 837 N N . GLU A 1 116 ? 18.642 0.202 19.100 1.00 54.75 116 GLU A N 1
ATOM 838 C CA . GLU A 1 116 ? 18.334 -0.680 20.225 1.00 54.75 116 GLU A CA 1
ATOM 839 C C . GLU A 1 116 ? 16.835 -0.988 20.350 1.00 54.75 116 GLU A C 1
ATOM 841 O O . GLU A 1 116 ? 16.473 -2.138 20.554 1.00 54.75 116 GLU A O 1
ATOM 846 N N . ILE A 1 117 ? 15.924 -0.033 20.163 1.00 55.62 117 ILE A N 1
ATOM 847 C CA . ILE A 1 117 ? 14.476 -0.268 20.331 1.00 55.62 117 ILE A CA 1
ATOM 848 C C . ILE A 1 117 ? 13.936 -1.211 19.245 1.00 55.62 117 ILE A C 1
ATOM 850 O O . ILE A 1 117 ? 13.096 -2.064 19.519 1.00 55.62 117 ILE A O 1
ATOM 854 N N . ILE A 1 118 ? 14.440 -1.109 18.012 1.00 56.62 118 ILE A N 1
ATOM 855 C CA . ILE A 1 118 ? 13.982 -1.944 16.888 1.00 56.62 118 ILE A CA 1
ATOM 856 C C . ILE A 1 118 ? 14.387 -3.415 17.083 1.00 56.62 118 ILE A C 1
ATOM 858 O O . ILE A 1 118 ? 13.596 -4.312 16.781 1.00 56.62 118 ILE A O 1
ATOM 862 N N . SER A 1 119 ? 15.581 -3.680 17.622 1.00 61.03 119 SER A N 1
ATOM 863 C CA . SER A 1 119 ? 16.075 -5.047 17.846 1.00 61.03 119 SER A CA 1
ATOM 864 C C . SER A 1 119 ? 15.368 -5.777 18.995 1.00 61.03 119 SER A C 1
ATOM 866 O O . SER A 1 119 ? 15.353 -7.007 19.025 1.00 61.03 119 SER A O 1
ATOM 868 N N . HIS A 1 120 ? 14.728 -5.054 19.922 1.00 66.12 120 HIS A N 1
ATOM 869 C CA . HIS A 1 120 ? 13.994 -5.675 21.030 1.00 66.12 120 HIS A CA 1
ATOM 870 C C . HIS A 1 120 ? 12.714 -6.396 20.575 1.00 66.12 120 HIS A C 1
ATOM 872 O O . HIS A 1 120 ? 12.326 -7.401 21.179 1.00 66.12 120 HIS A O 1
ATOM 878 N N . PHE A 1 121 ? 12.078 -5.929 19.496 1.00 70.06 121 PHE A N 1
ATOM 879 C CA . PHE A 1 121 ? 10.765 -6.422 19.057 1.00 70.06 121 PHE A CA 1
ATOM 880 C C . PHE A 1 121 ? 10.748 -6.953 17.624 1.00 70.06 121 PHE A C 1
ATOM 882 O O . PHE A 1 121 ? 9.677 -7.310 17.136 1.00 70.06 121 PHE A O 1
ATOM 889 N N . SER A 1 122 ? 11.892 -7.015 16.937 1.00 75.94 122 SER A N 1
ATOM 890 C CA . SER A 1 122 ? 11.947 -7.538 15.573 1.00 75.94 122 SER A CA 1
ATOM 891 C C . SER A 1 122 ? 13.196 -8.362 15.278 1.00 75.94 122 SER A C 1
ATOM 893 O O . SER A 1 122 ? 14.270 -8.077 15.804 1.00 75.94 122 SER A O 1
ATOM 895 N N . ASP A 1 123 ? 13.035 -9.376 14.430 1.00 82.88 123 ASP A N 1
ATOM 896 C CA . ASP A 1 123 ? 14.105 -10.256 13.961 1.00 82.88 123 ASP A CA 1
ATOM 897 C C . ASP A 1 123 ? 14.358 -10.029 12.465 1.00 82.88 123 ASP A C 1
ATOM 899 O O . ASP A 1 123 ? 13.400 -10.019 11.691 1.00 82.88 123 ASP A O 1
ATOM 903 N N . PRO A 1 124 ? 15.611 -9.846 12.014 1.00 84.12 124 PRO A N 1
ATOM 904 C CA . PRO A 1 124 ? 15.904 -9.724 10.591 1.00 84.12 124 PRO A CA 1
ATOM 905 C C . PRO A 1 124 ? 15.532 -11.008 9.850 1.00 84.12 124 PRO A C 1
ATOM 907 O O . PRO A 1 124 ? 15.831 -12.114 10.300 1.00 84.12 124 PRO A O 1
ATOM 910 N N . VAL A 1 125 ? 14.922 -10.850 8.678 1.00 89.19 125 VAL A N 1
ATOM 911 C CA . VAL A 1 125 ? 14.542 -11.958 7.798 1.00 89.19 125 VAL A CA 1
ATOM 912 C C . VAL A 1 125 ? 15.185 -11.796 6.427 1.00 89.19 125 VAL A C 1
ATOM 914 O O . VAL A 1 125 ? 15.480 -10.688 5.978 1.00 89.19 125 VAL A O 1
ATOM 917 N N . ALA A 1 126 ? 15.389 -12.913 5.727 1.00 88.88 126 ALA A N 1
ATOM 918 C CA . ALA A 1 126 ? 15.972 -12.946 4.385 1.00 88.88 126 ALA A CA 1
ATOM 919 C C . ALA A 1 126 ? 14.964 -12.518 3.297 1.00 88.88 126 ALA A C 1
ATOM 921 O O . ALA A 1 126 ? 14.795 -13.195 2.288 1.00 88.88 126 ALA A O 1
ATOM 922 N N . LEU A 1 127 ? 14.268 -11.401 3.519 1.00 88.25 127 LEU A N 1
ATOM 923 C CA . LEU A 1 127 ? 13.301 -10.818 2.596 1.00 88.25 127 LEU A CA 1
ATOM 924 C C . LEU A 1 127 ? 13.652 -9.351 2.335 1.00 88.25 127 LEU A C 1
ATOM 926 O O . LEU A 1 127 ? 14.050 -8.613 3.241 1.00 88.25 127 LEU A O 1
ATOM 930 N N . SER A 1 128 ? 13.457 -8.914 1.093 1.00 87.69 128 SER A N 1
ATOM 931 C CA . SER A 1 128 ? 13.667 -7.526 0.679 1.00 87.69 128 SER A CA 1
ATOM 932 C C . SER A 1 128 ? 12.347 -6.765 0.610 1.00 87.69 128 SER A C 1
ATOM 934 O O . SER A 1 128 ? 11.326 -7.275 0.150 1.00 87.69 128 SER A O 1
ATOM 936 N N . CYS A 1 129 ? 12.377 -5.506 1.041 1.00 85.56 129 CYS A N 1
ATOM 937 C CA . CYS A 1 129 ? 11.256 -4.589 0.933 1.00 85.56 129 CYS A CA 1
ATOM 938 C C . CYS A 1 129 ? 10.964 -4.298 -0.548 1.00 85.56 129 CYS A C 1
ATOM 940 O O . CYS A 1 129 ? 11.810 -3.691 -1.209 1.00 85.56 129 CYS A O 1
ATOM 942 N N . PRO A 1 130 ? 9.765 -4.609 -1.068 1.00 80.56 130 PRO A N 1
ATOM 943 C CA . PRO A 1 130 ? 9.449 -4.387 -2.480 1.00 80.56 130 PRO A CA 1
ATOM 944 C C . PRO A 1 130 ? 9.400 -2.899 -2.869 1.00 80.56 130 PRO A C 1
ATOM 946 O O . PRO A 1 130 ? 9.455 -2.570 -4.045 1.00 80.56 130 PRO A O 1
ATOM 949 N N . ALA A 1 131 ? 9.299 -1.978 -1.902 1.00 77.56 131 ALA A N 1
ATOM 950 C CA . ALA A 1 131 ? 9.244 -0.540 -2.176 1.00 77.56 131 ALA A CA 1
ATOM 951 C C . ALA A 1 131 ? 10.618 0.151 -2.224 1.00 77.56 131 ALA A C 1
ATOM 953 O O . ALA A 1 131 ? 10.720 1.234 -2.793 1.00 77.56 131 ALA A O 1
ATOM 954 N N . CYS A 1 132 ? 11.655 -0.408 -1.591 1.00 80.56 132 CYS A N 1
ATOM 955 C CA . CYS A 1 132 ? 12.961 0.261 -1.492 1.00 80.56 132 CYS A CA 1
ATOM 956 C C . CYS A 1 132 ? 14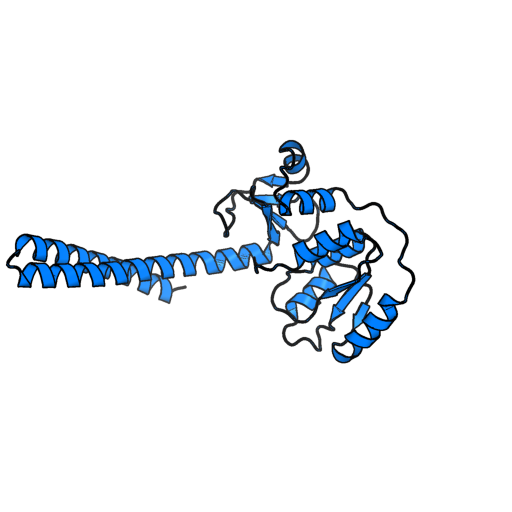.179 -0.672 -1.552 1.00 80.56 132 CYS A C 1
ATOM 958 O O . CYS A 1 132 ? 15.301 -0.190 -1.442 1.00 80.56 132 CYS A O 1
ATOM 960 N N . GLY A 1 133 ? 13.984 -1.990 -1.651 1.00 81.50 133 GLY A N 1
ATOM 961 C CA . GLY A 1 133 ? 15.055 -2.990 -1.704 1.00 81.50 133 GLY A CA 1
ATOM 962 C C . GLY A 1 133 ? 15.780 -3.264 -0.379 1.00 81.50 133 GLY A C 1
ATOM 963 O O . GLY A 1 133 ? 16.643 -4.134 -0.333 1.00 81.50 133 GLY A O 1
ATOM 964 N N . GLY A 1 134 ? 15.442 -2.559 0.705 1.00 82.75 134 GLY A N 1
ATOM 965 C CA . GLY A 1 134 ? 16.085 -2.739 2.012 1.00 82.75 134 GLY A CA 1
ATOM 966 C C . GLY A 1 134 ? 15.675 -4.036 2.719 1.00 82.75 134 GLY A C 1
ATOM 967 O O . GLY A 1 134 ? 14.615 -4.590 2.433 1.00 82.75 134 GLY A O 1
ATOM 968 N N . VAL A 1 135 ? 16.486 -4.492 3.678 1.00 86.25 135 VAL A N 1
ATOM 969 C CA . VAL A 1 135 ? 16.215 -5.700 4.483 1.00 86.25 135 VAL A CA 1
ATOM 970 C C . VAL A 1 135 ? 14.942 -5.520 5.316 1.00 86.25 135 VAL A C 1
ATOM 972 O O . VAL A 1 135 ? 14.706 -4.439 5.874 1.00 86.25 135 VAL A O 1
ATOM 975 N N . LEU A 1 136 ? 14.116 -6.566 5.375 1.00 87.88 136 LEU A N 1
ATOM 976 C CA . LEU A 1 136 ? 12.947 -6.640 6.245 1.00 87.88 136 LEU A CA 1
ATOM 977 C C . LEU A 1 136 ? 13.292 -7.306 7.583 1.00 87.88 136 LEU A C 1
ATOM 979 O O . LEU A 1 136 ? 14.087 -8.238 7.643 1.00 87.88 136 LEU A O 1
ATOM 983 N N . ASN A 1 137 ? 12.639 -6.845 8.644 1.00 88.31 137 ASN A N 1
ATOM 984 C CA . ASN A 1 137 ? 12.579 -7.503 9.943 1.00 88.31 137 ASN A CA 1
ATOM 985 C C . ASN A 1 137 ? 11.140 -7.971 10.201 1.00 88.31 137 ASN A C 1
ATOM 987 O O . ASN A 1 137 ? 10.198 -7.240 9.893 1.00 88.31 137 ASN A O 1
ATOM 991 N N . GLU A 1 138 ? 10.959 -9.155 10.768 1.00 88.38 138 GLU A N 1
ATOM 992 C CA . GLU A 1 138 ? 9.685 -9.661 11.281 1.00 88.38 138 GLU A CA 1
ATOM 993 C C . GLU A 1 138 ? 9.411 -9.085 12.673 1.00 88.38 138 GLU A C 1
ATOM 995 O O . GLU A 1 138 ? 10.305 -9.056 13.514 1.00 88.38 138 GLU A O 1
ATOM 1000 N N . ILE A 1 139 ? 8.186 -8.629 12.935 1.00 82.06 139 ILE A N 1
ATOM 1001 C CA . ILE A 1 139 ? 7.776 -8.109 14.247 1.00 82.06 139 ILE A CA 1
ATOM 1002 C C . ILE A 1 139 ? 7.334 -9.276 15.142 1.00 82.06 139 ILE A C 1
ATOM 1004 O O . ILE A 1 139 ? 6.411 -10.018 14.806 1.00 82.06 139 ILE A O 1
ATOM 1008 N N . ARG A 1 140 ? 7.974 -9.430 16.308 1.00 76.75 140 ARG A N 1
ATOM 1009 C CA . ARG A 1 140 ? 7.742 -10.545 17.239 1.00 76.75 140 ARG A CA 1
ATOM 1010 C C . ARG A 1 140 ? 6.350 -10.486 17.881 1.00 76.75 140 ARG A C 1
ATOM 1012 O O . ARG A 1 140 ? 5.970 -9.477 18.465 1.00 76.75 140 ARG A O 1
ATOM 1019 N N . ARG A 1 141 ? 5.676 -11.645 17.936 1.00 63.19 141 ARG A N 1
ATOM 1020 C CA . ARG A 1 141 ? 4.560 -11.966 18.859 1.00 63.19 141 ARG A CA 1
ATOM 1021 C C . ARG A 1 141 ? 3.340 -11.028 18.815 1.00 63.19 141 ARG A C 1
ATOM 1023 O O . ARG A 1 141 ? 2.694 -10.821 19.841 1.00 63.19 141 ARG A O 1
ATOM 1030 N N . THR A 1 142 ? 2.964 -10.506 17.653 1.00 57.50 142 THR A N 1
ATOM 1031 C CA . THR A 1 142 ? 1.691 -9.780 17.500 1.00 57.50 142 THR A CA 1
ATOM 1032 C C . THR A 1 142 ? 1.014 -10.225 16.210 1.00 57.50 142 THR A C 1
ATOM 1034 O O . THR A 1 142 ? 1.475 -9.828 15.149 1.00 57.50 142 THR A O 1
ATOM 1037 N N . PRO A 1 143 ? -0.031 -11.073 16.259 1.00 62.41 143 PRO A N 1
ATOM 1038 C CA . PRO A 1 143 ? -0.843 -11.360 15.082 1.00 62.41 143 PRO A CA 1
ATOM 1039 C C . PRO A 1 143 ? -1.491 -10.070 14.543 1.00 62.41 143 PRO A C 1
ATOM 1041 O O . PRO A 1 143 ? -1.904 -9.235 15.352 1.00 62.41 143 PRO A O 1
ATOM 1044 N N . PRO A 1 144 ? -1.619 -9.903 13.212 1.00 69.50 144 PRO A N 1
ATOM 1045 C CA . PRO A 1 144 ? -1.158 -10.808 12.149 1.00 69.50 144 PRO A CA 1
ATOM 1046 C C . PRO A 1 144 ? 0.369 -10.764 11.944 1.00 69.50 144 PRO A C 1
ATOM 1048 O O . PRO A 1 144 ? 1.027 -9.839 12.402 1.00 69.50 144 PRO A O 1
ATOM 1051 N N . LEU A 1 145 ? 0.943 -11.742 11.230 1.00 79.31 145 LEU A N 1
ATOM 1052 C CA . LEU A 1 145 ? 2.378 -11.762 10.898 1.00 79.31 145 LEU A CA 1
ATOM 1053 C C . LEU A 1 145 ? 2.766 -10.496 10.112 1.00 79.31 145 LEU A C 1
ATOM 1055 O O . LEU A 1 145 ? 2.157 -10.183 9.083 1.00 79.31 145 LEU A O 1
ATOM 1059 N N . ARG A 1 146 ? 3.763 -9.751 10.607 1.00 82.31 146 ARG A N 1
ATOM 1060 C CA . ARG A 1 146 ? 4.112 -8.411 10.111 1.00 82.31 146 ARG A CA 1
ATOM 1061 C C . ARG A 1 146 ? 5.607 -8.253 9.881 1.00 82.31 146 ARG A C 1
ATOM 1063 O O . ARG A 1 146 ? 6.427 -8.719 10.664 1.00 82.31 146 ARG A O 1
ATOM 1070 N N . PHE A 1 147 ? 5.940 -7.514 8.829 1.00 85.81 147 PHE A N 1
ATOM 1071 C CA . PHE A 1 147 ? 7.302 -7.227 8.396 1.00 85.81 147 PHE A CA 1
ATOM 1072 C C . PHE A 1 147 ? 7.537 -5.727 8.282 1.00 85.81 147 PHE A C 1
ATOM 1074 O O . PHE A 1 147 ? 6.630 -4.970 7.919 1.00 85.81 147 PHE A O 1
ATOM 1081 N N . ARG A 1 148 ? 8.775 -5.289 8.520 1.00 80.31 148 ARG A N 1
ATOM 1082 C CA . ARG A 1 148 ? 9.161 -3.883 8.420 1.00 80.31 148 ARG A CA 1
ATOM 1083 C C . ARG A 1 148 ? 10.558 -3.672 7.854 1.00 80.31 148 ARG A C 1
ATOM 1085 O O . ARG A 1 148 ? 11.499 -4.342 8.248 1.00 80.31 148 ARG A O 1
ATOM 1092 N N . CYS A 1 149 ? 10.707 -2.685 6.979 1.00 82.56 149 CYS A N 1
ATOM 1093 C CA . CYS A 1 149 ? 11.997 -2.250 6.453 1.00 82.56 149 CYS A CA 1
ATOM 1094 C C . CYS A 1 149 ? 12.668 -1.200 7.353 1.00 82.56 149 CYS A C 1
ATOM 1096 O O . CYS A 1 149 ? 11.985 -0.429 8.027 1.00 82.56 149 CYS A O 1
ATOM 1098 N N . GLN A 1 150 ? 13.996 -1.086 7.275 1.00 72.25 150 GLN A N 1
ATOM 1099 C CA . GLN A 1 150 ? 14.794 -0.079 7.993 1.00 72.25 150 GLN A CA 1
ATOM 1100 C C . GLN A 1 150 ? 14.389 1.377 7.709 1.00 72.25 150 GLN A C 1
ATOM 1102 O O . GLN A 1 150 ? 14.580 2.246 8.553 1.00 72.25 150 GLN A O 1
ATOM 1107 N N . VAL A 1 151 ? 13.798 1.649 6.543 1.00 65.69 151 VAL A N 1
ATOM 1108 C CA . VAL A 1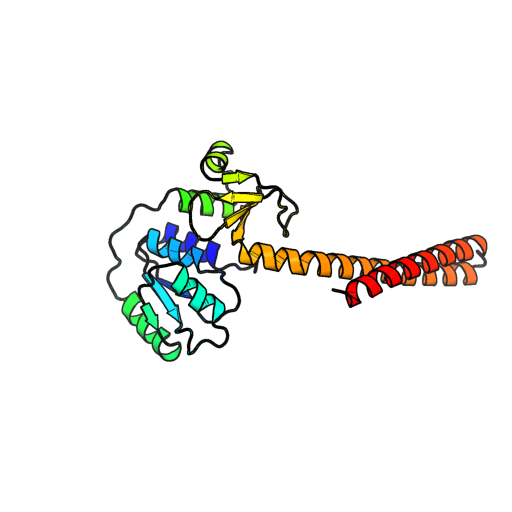 151 ? 13.300 2.988 6.176 1.00 65.69 151 VAL A CA 1
ATOM 1109 C C . VAL A 1 151 ? 11.849 3.240 6.611 1.00 65.69 151 VAL A C 1
ATOM 1111 O O . VAL A 1 151 ? 11.301 4.304 6.343 1.00 65.69 151 VAL A O 1
ATOM 1114 N N . GLY A 1 152 ? 11.207 2.263 7.261 1.00 69.25 152 GLY A N 1
ATOM 1115 C CA . GLY A 1 152 ? 9.901 2.419 7.901 1.00 69.25 152 GLY A CA 1
ATOM 1116 C C . GLY A 1 152 ? 8.699 1.828 7.159 1.00 69.25 152 GLY A C 1
ATOM 1117 O O . GLY A 1 152 ? 7.610 1.820 7.737 1.00 69.25 152 GLY A O 1
ATOM 1118 N N . HIS A 1 153 ? 8.856 1.287 5.942 1.00 75.56 153 HIS A N 1
ATOM 1119 C CA . HIS A 1 153 ? 7.781 0.550 5.250 1.00 75.56 153 HIS A CA 1
ATOM 1120 C C . HIS A 1 153 ? 7.361 -0.685 6.042 1.00 75.56 153 HIS A C 1
ATOM 1122 O O . HIS A 1 153 ? 8.229 -1.423 6.495 1.00 75.56 153 HIS A O 1
ATOM 1128 N N . ALA A 1 154 ? 6.058 -0.928 6.161 1.00 79.56 154 ALA A N 1
ATOM 1129 C CA . ALA A 1 154 ? 5.503 -2.068 6.882 1.00 79.56 154 ALA A CA 1
ATOM 1130 C C . ALA A 1 154 ? 4.525 -2.854 6.000 1.00 79.56 154 ALA A C 1
ATOM 1132 O O . ALA A 1 154 ? 3.850 -2.270 5.147 1.00 79.56 154 ALA A O 1
ATOM 1133 N N . TYR A 1 155 ? 4.465 -4.166 6.218 1.00 79.00 155 TYR A N 1
ATOM 1134 C CA . TYR A 1 155 ? 3.641 -5.106 5.462 1.00 79.00 155 TYR A CA 1
ATOM 1135 C C . TYR A 1 155 ? 3.053 -6.160 6.403 1.00 79.00 155 TYR A C 1
ATOM 1137 O O . TYR A 1 155 ? 3.744 -6.626 7.306 1.00 79.00 155 TYR A O 1
ATOM 1145 N N . THR A 1 156 ? 1.803 -6.560 6.178 1.00 81.75 156 THR A N 1
ATOM 1146 C CA . THR A 1 156 ? 1.307 -7.869 6.632 1.00 81.75 156 THR A CA 1
ATOM 1147 C C . THR A 1 156 ? 1.890 -8.965 5.738 1.00 81.75 156 THR A C 1
ATOM 1149 O O . THR A 1 156 ? 2.366 -8.677 4.634 1.00 81.75 156 THR A O 1
ATOM 1152 N N . ALA A 1 157 ? 1.869 -10.216 6.196 1.00 84.19 157 ALA A N 1
ATOM 1153 C CA . ALA A 1 157 ? 2.346 -11.347 5.406 1.00 84.19 157 ALA A CA 1
ATOM 1154 C C . ALA A 1 157 ? 1.610 -11.481 4.064 1.00 84.19 157 ALA A C 1
ATOM 1156 O O . ALA A 1 157 ? 2.275 -11.596 3.034 1.00 84.19 157 ALA A O 1
ATOM 1157 N N . GLU A 1 158 ? 0.274 -11.371 4.038 1.00 76.94 158 GLU A N 1
ATOM 1158 C CA . GLU A 1 158 ? -0.477 -11.476 2.778 1.00 76.94 158 GLU A CA 1
ATOM 1159 C C . GLU A 1 158 ? -0.161 -10.307 1.835 1.00 76.94 158 GLU A C 1
ATOM 1161 O O . GLU A 1 158 ? 0.050 -10.502 0.638 1.00 76.94 158 GLU A O 1
ATOM 1166 N N . ALA A 1 159 ? -0.055 -9.083 2.368 1.00 76.38 159 ALA A N 1
ATOM 1167 C CA . ALA A 1 159 ? 0.275 -7.913 1.558 1.00 76.38 159 ALA A CA 1
ATOM 1168 C C . ALA A 1 159 ? 1.711 -7.956 1.015 1.00 76.38 159 ALA A C 1
ATOM 1170 O O . ALA A 1 159 ? 1.978 -7.384 -0.045 1.00 76.38 159 ALA A O 1
ATOM 1171 N N . LEU A 1 160 ? 2.645 -8.586 1.736 1.00 84.19 160 LEU A N 1
ATOM 1172 C CA . LEU A 1 160 ? 4.008 -8.802 1.258 1.00 84.19 160 LEU A CA 1
ATOM 1173 C C . LEU A 1 160 ? 4.041 -9.867 0.157 1.00 84.19 160 LEU A C 1
ATOM 1175 O O . LEU A 1 160 ? 4.664 -9.620 -0.873 1.00 84.19 160 LEU A O 1
ATOM 1179 N N . ALA A 1 161 ? 3.341 -10.988 0.346 1.00 83.88 161 ALA A N 1
ATOM 1180 C CA . ALA A 1 161 ? 3.251 -12.068 -0.638 1.00 83.88 161 ALA A CA 1
ATOM 1181 C C . ALA A 1 161 ? 2.659 -11.570 -1.966 1.00 83.88 161 ALA A C 1
ATOM 1183 O O . ALA A 1 161 ? 3.321 -11.636 -2.999 1.00 83.88 161 ALA A O 1
ATOM 1184 N N . SER A 1 162 ? 1.495 -10.913 -1.915 1.00 77.81 162 SER A N 1
ATOM 1185 C CA . SER A 1 162 ? 0.853 -10.323 -3.100 1.00 77.81 162 SER A CA 1
ATOM 1186 C C . SER A 1 162 ? 1.748 -9.294 -3.810 1.00 77.81 162 SER A C 1
ATOM 1188 O O . SER A 1 162 ? 1.720 -9.143 -5.032 1.00 77.81 162 SER A O 1
ATOM 1190 N N . ARG A 1 163 ? 2.592 -8.572 -3.059 1.00 75.56 163 ARG A N 1
ATOM 1191 C CA . ARG A 1 163 ? 3.556 -7.624 -3.637 1.00 75.56 163 ARG A CA 1
ATOM 1192 C C . ARG A 1 163 ? 4.745 -8.296 -4.298 1.00 75.56 163 ARG A C 1
ATOM 1194 O O . ARG A 1 163 ? 5.261 -7.730 -5.255 1.00 75.56 163 ARG A O 1
ATOM 1201 N N . GLN A 1 164 ? 5.206 -9.424 -3.772 1.00 76.75 164 GLN A N 1
ATOM 1202 C CA . GLN A 1 164 ? 6.299 -10.181 -4.374 1.00 76.75 164 GLN A CA 1
ATOM 1203 C C . GLN A 1 164 ? 5.854 -10.855 -5.671 1.00 76.75 164 GLN A C 1
ATOM 1205 O O . GLN A 1 164 ? 6.606 -10.799 -6.640 1.00 76.75 164 GLN A O 1
ATOM 1210 N N . GLU A 1 165 ? 4.626 -11.376 -5.717 1.00 72.75 165 GLU A N 1
ATOM 1211 C CA . GLU A 1 165 ? 4.033 -11.948 -6.933 1.00 72.75 165 GLU A CA 1
ATOM 1212 C C . GLU A 1 165 ? 4.021 -10.926 -8.081 1.00 72.75 165 GLU A C 1
ATOM 1214 O O . GLU A 1 165 ? 4.577 -11.180 -9.143 1.00 72.75 165 GLU A O 1
ATOM 1219 N N . GLY A 1 166 ? 3.507 -9.711 -7.852 1.00 69.69 166 GLY A N 1
ATOM 1220 C CA . GLY A 1 166 ? 3.466 -8.684 -8.902 1.00 69.69 166 GLY A CA 1
ATOM 1221 C C . GLY A 1 166 ? 4.807 -8.001 -9.213 1.00 69.69 166 GLY A C 1
ATOM 1222 O O . GLY A 1 166 ? 4.937 -7.344 -10.246 1.00 69.69 166 GLY A O 1
ATOM 1223 N N . ALA A 1 167 ? 5.805 -8.098 -8.328 1.00 75.19 167 ALA A N 1
ATOM 1224 C CA . ALA A 1 167 ? 7.076 -7.392 -8.507 1.00 75.19 167 ALA A CA 1
ATOM 1225 C C . ALA A 1 167 ? 7.952 -8.021 -9.598 1.00 75.19 167 ALA A C 1
ATOM 1227 O O . ALA A 1 167 ? 8.630 -7.287 -10.319 1.00 75.19 167 ALA A O 1
ATOM 1228 N N . ALA A 1 168 ? 7.937 -9.352 -9.722 1.00 77.81 168 ALA A N 1
ATOM 1229 C CA . ALA A 1 168 ? 8.673 -10.053 -10.771 1.00 77.81 168 ALA A CA 1
ATOM 1230 C C . ALA A 1 168 ? 8.108 -9.697 -12.154 1.00 77.81 168 ALA A C 1
ATOM 1232 O O . ALA A 1 168 ? 8.844 -9.213 -13.013 1.00 77.81 168 ALA A O 1
ATOM 1233 N N . ASP A 1 169 ? 6.792 -9.820 -12.314 1.00 80.88 169 ASP A N 1
ATOM 1234 C CA . ASP A 1 169 ? 6.053 -9.418 -13.510 1.00 80.88 169 ASP A CA 1
ATOM 1235 C C . ASP A 1 169 ? 6.370 -7.991 -13.953 1.00 80.88 169 ASP A C 1
ATOM 1237 O O . ASP A 1 169 ? 6.701 -7.737 -15.113 1.00 80.88 169 ASP A O 1
ATOM 1241 N N . GLU A 1 170 ? 6.273 -7.038 -13.024 1.00 82.56 170 GLU A N 1
ATOM 1242 C CA . GLU A 1 170 ? 6.511 -5.633 -13.329 1.00 82.56 170 GLU A CA 1
ATOM 1243 C C . GLU A 1 170 ? 7.970 -5.387 -13.728 1.00 82.56 170 GLU A C 1
ATOM 1245 O O . GLU A 1 170 ? 8.234 -4.666 -14.692 1.00 82.56 170 GLU A O 1
ATOM 1250 N N . ALA A 1 171 ? 8.928 -6.026 -13.050 1.00 85.44 171 ALA A N 1
ATOM 1251 C CA . ALA A 1 171 ? 10.340 -5.916 -13.400 1.00 85.44 171 ALA A CA 1
ATOM 1252 C C . ALA A 1 171 ? 10.617 -6.432 -14.821 1.00 85.44 171 ALA A C 1
ATOM 1254 O O . ALA A 1 171 ? 11.332 -5.775 -15.584 1.00 85.44 171 ALA A O 1
ATOM 1255 N N . VAL A 1 172 ? 10.020 -7.566 -15.204 1.00 88.69 172 VAL A N 1
ATOM 1256 C CA . VAL A 1 172 ? 10.168 -8.133 -16.551 1.00 88.69 172 VAL A CA 1
ATOM 1257 C C . VAL A 1 172 ? 9.496 -7.237 -17.598 1.00 88.69 172 VAL A C 1
ATOM 1259 O O . VAL A 1 172 ? 10.101 -6.972 -18.636 1.00 88.69 172 VAL A O 1
ATOM 1262 N N . ARG A 1 173 ? 8.308 -6.678 -17.322 1.00 87.81 173 ARG A N 1
ATOM 1263 C CA . ARG A 1 173 ? 7.634 -5.721 -18.227 1.00 87.81 173 ARG A CA 1
ATOM 1264 C C . ARG A 1 173 ? 8.438 -4.435 -18.424 1.00 87.81 173 ARG A C 1
ATOM 1266 O O . ARG A 1 173 ? 8.559 -3.951 -19.550 1.00 87.81 173 ARG A O 1
ATOM 1273 N N . VAL A 1 174 ? 9.023 -3.891 -17.356 1.00 90.00 174 VAL A N 1
ATOM 1274 C CA . VAL A 1 174 ? 9.910 -2.720 -17.437 1.00 90.00 174 VAL A CA 1
ATOM 1275 C C . VAL A 1 174 ? 11.155 -3.045 -18.261 1.00 90.00 174 VAL A C 1
ATOM 1277 O O . VAL A 1 174 ? 11.523 -2.261 -19.138 1.00 90.00 174 VAL A O 1
ATOM 1280 N N . ALA A 1 175 ? 11.783 -4.200 -18.023 1.00 94.00 175 ALA A N 1
ATOM 1281 C CA . ALA A 1 175 ? 12.938 -4.644 -18.797 1.00 94.00 175 ALA A CA 1
ATOM 1282 C C . ALA A 1 175 ? 12.594 -4.822 -20.285 1.00 94.00 175 ALA A C 1
ATOM 1284 O O . ALA A 1 175 ? 13.348 -4.351 -21.137 1.00 94.00 175 ALA A O 1
ATOM 1285 N N . LEU A 1 176 ? 11.443 -5.428 -20.600 1.00 94.88 176 LEU A N 1
ATOM 1286 C CA . LEU A 1 176 ? 10.954 -5.594 -21.970 1.00 94.88 176 LEU A CA 1
ATOM 1287 C C . LEU A 1 176 ? 10.822 -4.238 -22.669 1.00 94.88 176 LEU A C 1
ATOM 1289 O O . LEU A 1 176 ? 11.415 -4.044 -23.731 1.00 94.88 176 LEU A O 1
ATOM 1293 N N . ARG A 1 177 ? 10.132 -3.280 -22.037 1.00 95.31 177 ARG A N 1
ATOM 1294 C CA . ARG A 1 177 ? 9.968 -1.926 -22.585 1.00 95.31 177 ARG A CA 1
ATOM 1295 C C . ARG A 1 177 ? 11.319 -1.273 -22.883 1.00 95.31 177 ARG A C 1
ATOM 1297 O O . ARG A 1 177 ? 11.512 -0.739 -23.970 1.00 95.31 177 ARG A O 1
ATOM 1304 N N . ILE A 1 178 ? 12.274 -1.356 -21.951 1.00 96.00 178 ILE A N 1
ATOM 1305 C CA . ILE A 1 178 ? 13.625 -0.799 -22.134 1.00 96.00 178 ILE A CA 1
ATOM 1306 C C . ILE A 1 178 ? 14.327 -1.436 -23.343 1.00 96.00 178 ILE A C 1
ATOM 1308 O O . ILE A 1 178 ? 14.981 -0.733 -24.117 1.00 96.00 178 ILE A O 1
AT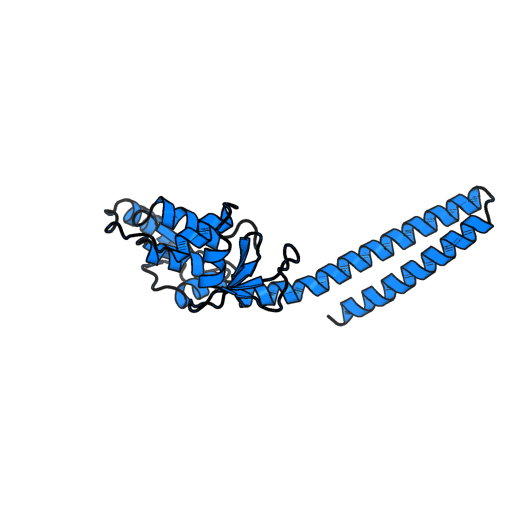OM 1312 N N . MET A 1 179 ? 14.208 -2.754 -23.528 1.00 96.56 179 MET A N 1
ATOM 1313 C CA . MET A 1 179 ? 14.838 -3.449 -24.657 1.00 96.56 179 MET A CA 1
ATOM 1314 C C . MET A 1 179 ? 14.193 -3.082 -26.000 1.00 96.56 179 MET A C 1
ATOM 1316 O O . MET A 1 179 ? 14.915 -2.858 -26.974 1.00 96.56 179 MET A O 1
ATOM 1320 N N . GLU A 1 180 ? 12.867 -2.944 -26.052 1.00 96.56 180 GLU A N 1
ATOM 1321 C CA . GLU A 1 180 ? 12.131 -2.512 -27.251 1.00 96.56 180 GLU A CA 1
ATOM 1322 C C . GLU A 1 180 ? 12.446 -1.057 -27.636 1.00 96.56 180 GLU A C 1
ATOM 1324 O O . GLU A 1 180 ? 12.700 -0.751 -28.808 1.00 96.56 180 GLU A O 1
ATOM 1329 N N . GLU A 1 181 ? 12.506 -0.157 -26.652 1.00 97.56 181 GLU A N 1
ATOM 1330 C CA . GLU A 1 181 ? 12.912 1.239 -26.849 1.00 97.56 181 GLU A CA 1
ATOM 1331 C C . GLU A 1 181 ? 14.360 1.326 -27.355 1.00 97.56 181 GLU A C 1
ATOM 1333 O O . GLU A 1 181 ? 14.651 2.058 -28.306 1.00 97.56 181 GLU A O 1
ATOM 1338 N N . ARG A 1 182 ? 15.271 0.525 -26.783 1.00 97.25 182 ARG A N 1
ATOM 1339 C CA . ARG A 1 182 ? 16.676 0.457 -27.209 1.00 97.25 182 ARG A CA 1
ATOM 1340 C C . ARG A 1 182 ? 16.820 -0.069 -28.636 1.00 97.25 182 ARG A C 1
ATOM 1342 O O . ARG A 1 182 ? 17.617 0.483 -29.400 1.00 97.25 182 ARG A O 1
ATOM 1349 N N . ALA A 1 183 ? 16.058 -1.097 -29.011 1.00 97.31 183 ALA A N 1
ATOM 1350 C CA . ALA A 1 183 ? 16.014 -1.600 -30.384 1.00 97.31 183 ALA A CA 1
ATOM 1351 C C . ALA A 1 183 ? 15.556 -0.502 -31.354 1.00 97.31 183 ALA A C 1
ATOM 1353 O O . ALA A 1 183 ? 16.249 -0.193 -32.320 1.00 97.31 183 ALA A O 1
ATOM 1354 N N . THR A 1 184 ? 14.450 0.168 -31.032 1.00 97.56 184 THR A N 1
ATOM 1355 C CA . THR A 1 184 ? 13.887 1.242 -31.862 1.00 97.56 184 THR A CA 1
ATOM 1356 C C . THR A 1 184 ? 14.863 2.408 -32.041 1.00 97.56 18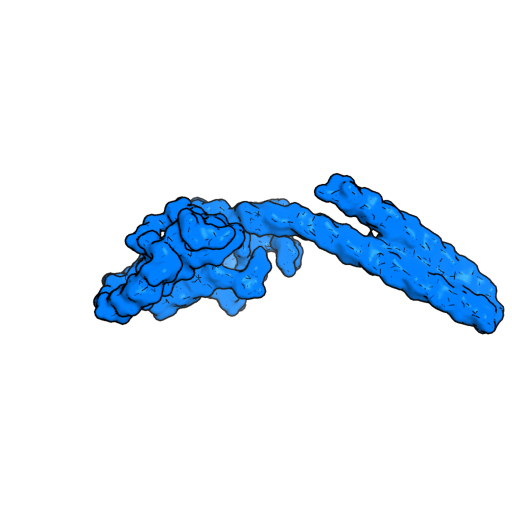4 THR A C 1
ATOM 1358 O O . THR A 1 184 ? 15.039 2.920 -33.149 1.00 97.56 184 THR A O 1
ATOM 1361 N N . LEU A 1 185 ? 15.525 2.840 -30.962 1.00 97.50 185 LEU A N 1
ATOM 1362 C CA . LEU A 1 185 ? 16.509 3.921 -31.017 1.00 97.50 185 LEU A CA 1
ATOM 1363 C C . LEU A 1 185 ? 17.710 3.540 -31.887 1.00 97.50 185 LEU A C 1
ATOM 1365 O O . LEU A 1 185 ? 18.113 4.310 -32.757 1.00 97.50 185 LEU A O 1
ATOM 1369 N N . THR A 1 186 ? 18.269 2.347 -31.676 1.00 97.25 186 THR A N 1
ATOM 1370 C CA . THR A 1 186 ? 19.447 1.893 -32.430 1.00 97.25 186 THR A CA 1
ATOM 1371 C C . THR A 1 186 ? 19.150 1.693 -33.917 1.00 97.25 186 THR A C 1
ATOM 1373 O O . THR A 1 186 ? 20.007 1.986 -34.744 1.00 97.25 186 THR A O 1
ATOM 1376 N N . GLU A 1 187 ? 17.925 1.331 -34.297 1.00 97.75 187 GLU A N 1
ATOM 1377 C CA . GLU A 1 187 ? 17.509 1.298 -35.707 1.00 97.75 187 GLU A CA 1
ATOM 1378 C C . GLU A 1 187 ? 17.432 2.674 -36.350 1.00 97.75 187 GLU A C 1
ATOM 1380 O O . GLU A 1 187 ? 17.885 2.856 -37.482 1.00 97.75 187 GLU A O 1
ATOM 1385 N N . LYS A 1 188 ? 16.893 3.661 -35.627 1.00 97.38 188 LYS A N 1
ATOM 1386 C CA . LYS A 1 188 ? 16.873 5.049 -36.102 1.00 97.38 188 LYS A CA 1
ATOM 1387 C C . LYS A 1 188 ? 18.294 5.566 -36.320 1.00 97.38 188 LYS A C 1
ATOM 1389 O O . LYS A 1 188 ? 18.568 6.143 -37.368 1.00 97.38 188 LYS A O 1
ATOM 1394 N N . MET A 1 189 ? 19.203 5.280 -35.388 1.00 97.56 189 MET A N 1
ATOM 1395 C CA . MET A 1 189 ? 20.622 5.633 -35.512 1.00 97.56 189 MET A CA 1
ATOM 1396 C C . MET A 1 189 ? 21.297 4.919 -36.691 1.00 97.56 189 MET A C 1
ATOM 1398 O O . MET A 1 189 ? 22.089 5.531 -37.405 1.00 97.56 189 MET A O 1
ATOM 1402 N N . ALA A 1 190 ? 20.975 3.645 -36.937 1.00 97.62 190 ALA A N 1
ATOM 1403 C CA . ALA A 1 190 ? 21.482 2.913 -38.097 1.00 97.62 190 ALA A CA 1
ATOM 1404 C C . ALA A 1 190 ? 21.016 3.536 -39.422 1.00 97.62 190 ALA A C 1
ATOM 1406 O O . ALA A 1 190 ? 21.812 3.696 -40.349 1.00 97.62 190 ALA A O 1
ATOM 1407 N N . ALA A 1 191 ? 19.737 3.914 -39.507 1.00 97.06 191 ALA A N 1
ATOM 1408 C CA . ALA A 1 191 ? 19.170 4.565 -40.683 1.00 97.06 191 ALA A CA 1
ATOM 1409 C C . ALA A 1 191 ? 19.793 5.948 -40.936 1.00 97.06 191 ALA A C 1
ATOM 1411 O O . ALA A 1 191 ? 20.146 6.265 -42.070 1.00 97.06 191 ALA A O 1
ATOM 1412 N N . GLU A 1 192 ? 19.988 6.751 -39.890 1.00 97.62 192 GLU A N 1
ATOM 1413 C CA . GLU A 1 192 ? 20.647 8.057 -39.990 1.00 97.62 192 GLU A CA 1
ATOM 1414 C C . GLU A 1 192 ? 22.119 7.934 -40.414 1.00 97.62 192 GLU A C 1
ATOM 1416 O O . GLU A 1 192 ? 22.575 8.659 -41.304 1.00 97.62 192 GLU A O 1
ATOM 1421 N N . ALA A 1 193 ? 22.850 6.974 -39.834 1.00 97.38 193 ALA A N 1
ATOM 1422 C CA . ALA A 1 193 ? 24.236 6.696 -40.197 1.00 97.38 193 ALA A CA 1
ATOM 1423 C C . ALA A 1 193 ? 24.361 6.280 -41.671 1.00 97.38 193 ALA A C 1
ATOM 1425 O O . ALA A 1 193 ? 25.239 6.792 -42.364 1.00 97.38 193 ALA A O 1
ATOM 1426 N N . ARG A 1 194 ? 23.445 5.437 -42.172 1.00 96.06 194 ARG A N 1
ATOM 1427 C CA . ARG A 1 194 ? 23.345 5.091 -43.601 1.00 96.06 194 ARG A CA 1
ATOM 1428 C C . ARG A 1 194 ? 23.115 6.310 -44.481 1.00 96.06 194 ARG A C 1
ATOM 1430 O O . ARG A 1 194 ? 23.842 6.513 -45.446 1.00 96.06 194 ARG A O 1
ATOM 1437 N N . ASN A 1 195 ? 22.125 7.132 -44.136 1.00 96.00 195 ASN A N 1
ATOM 1438 C CA . ASN A 1 195 ? 21.789 8.329 -44.911 1.00 96.00 195 ASN A CA 1
ATOM 1439 C C . ASN A 1 195 ? 22.953 9.330 -44.962 1.00 96.00 195 ASN A C 1
ATOM 1441 O O . ASN A 1 195 ? 23.065 10.098 -45.913 1.00 96.00 195 ASN A O 1
ATOM 1445 N N . SER A 1 196 ? 23.827 9.295 -43.956 1.00 96.12 196 SER A N 1
ATOM 1446 C CA . SER A 1 196 ? 25.022 10.133 -43.857 1.00 96.12 196 SER A CA 1
ATOM 1447 C C . SER A 1 196 ? 26.286 9.488 -44.451 1.00 96.12 196 SER A C 1
ATOM 1449 O O . SER A 1 196 ? 27.360 10.073 -44.343 1.00 96.12 196 SER A O 1
ATOM 1451 N N . GLY A 1 197 ? 26.195 8.290 -45.045 1.00 95.00 197 GLY A N 1
ATOM 1452 C CA . GLY A 1 197 ? 27.330 7.572 -45.646 1.00 95.00 197 GLY A CA 1
ATOM 1453 C C . GLY A 1 197 ? 28.301 6.924 -44.648 1.00 95.00 197 GLY A C 1
ATOM 1454 O O . GLY A 1 197 ? 29.419 6.564 -45.011 1.00 95.00 197 GLY A O 1
ATOM 1455 N N . HIS A 1 198 ? 27.909 6.774 -43.380 1.00 96.25 198 HIS A N 1
ATOM 1456 C CA . HIS A 1 198 ? 28.730 6.172 -42.326 1.00 96.25 198 HIS A CA 1
ATOM 1457 C C . HIS A 1 198 ? 28.430 4.672 -42.160 1.00 96.25 198 HIS A C 1
ATOM 1459 O O . HIS A 1 198 ? 27.915 4.232 -41.128 1.00 96.25 198 HIS A O 1
ATOM 1465 N N . ASP A 1 199 ? 28.781 3.865 -43.163 1.00 94.25 199 ASP A N 1
ATOM 1466 C CA . ASP A 1 199 ? 28.382 2.449 -43.250 1.00 94.25 199 ASP A CA 1
ATOM 1467 C C . ASP A 1 199 ? 28.861 1.583 -42.074 1.00 94.25 199 ASP A C 1
ATOM 1469 O O . ASP A 1 199 ? 28.113 0.756 -41.548 1.00 94.25 199 ASP A O 1
ATOM 1473 N N . ALA A 1 200 ? 30.090 1.799 -41.594 1.00 94.69 200 ALA A N 1
ATOM 1474 C CA . ALA A 1 200 ? 30.627 1.054 -40.453 1.00 94.69 200 ALA A CA 1
ATOM 1475 C C . ALA A 1 200 ? 29.849 1.334 -39.151 1.00 94.69 200 ALA A C 1
ATOM 1477 O O . ALA A 1 200 ? 29.626 0.426 -38.344 1.00 94.69 200 ALA A O 1
ATOM 1478 N N . ALA A 1 201 ? 29.409 2.582 -38.952 1.00 94.56 201 ALA A N 1
ATOM 1479 C CA . ALA A 1 201 ? 28.590 2.962 -37.805 1.00 94.56 201 ALA A CA 1
ATOM 1480 C C . ALA A 1 201 ? 27.175 2.386 -37.931 1.00 94.56 201 ALA A C 1
ATOM 1482 O O . ALA A 1 201 ? 26.663 1.821 -36.963 1.00 94.56 201 ALA A O 1
ATOM 1483 N N . ALA A 1 202 ? 26.587 2.438 -39.131 1.00 96.81 202 ALA A N 1
ATOM 1484 C CA . ALA A 1 202 ? 25.285 1.841 -39.405 1.00 96.81 202 ALA A CA 1
ATOM 1485 C C . ALA A 1 202 ? 25.263 0.340 -39.075 1.00 96.81 202 ALA A C 1
ATOM 1487 O O . ALA A 1 202 ? 24.433 -0.093 -38.278 1.00 96.81 202 ALA A O 1
ATOM 1488 N N . ALA A 1 203 ? 26.234 -0.429 -39.578 1.00 96.06 203 ALA A N 1
ATOM 1489 C CA . ALA A 1 203 ? 26.339 -1.865 -39.304 1.00 96.06 203 ALA A CA 1
ATOM 1490 C C . ALA A 1 203 ? 26.527 -2.176 -37.804 1.00 96.06 203 ALA A C 1
ATOM 1492 O O . ALA A 1 203 ? 26.048 -3.189 -37.289 1.00 96.06 203 ALA A O 1
ATOM 1493 N N . SER A 1 204 ? 27.224 -1.303 -37.069 1.00 97.12 204 SER A N 1
ATOM 1494 C CA . SER A 1 204 ? 27.364 -1.426 -35.615 1.00 97.12 204 SER A CA 1
ATOM 1495 C C . SER A 1 204 ? 26.026 -1.240 -34.892 1.00 97.12 204 SER A C 1
ATOM 1497 O O . SER A 1 204 ? 25.670 -2.051 -34.033 1.00 97.12 204 SER A O 1
ATOM 1499 N N . TYR A 1 205 ? 25.257 -0.212 -35.262 1.00 97.44 205 TYR A N 1
ATOM 1500 C CA . TYR A 1 205 ? 23.942 0.045 -34.678 1.00 97.44 205 TYR A CA 1
ATOM 1501 C C . TYR A 1 205 ? 22.920 -1.042 -35.022 1.00 97.44 205 TYR A C 1
ATOM 1503 O O . TYR A 1 205 ? 22.156 -1.437 -34.145 1.00 97.44 205 TYR A O 1
ATOM 1511 N N . GLU A 1 206 ? 22.960 -1.605 -36.231 1.00 96.88 206 GLU A N 1
ATOM 1512 C CA . GLU A 1 206 ? 22.091 -2.728 -36.609 1.00 96.88 206 GLU A CA 1
ATOM 1513 C C . GLU A 1 206 ? 22.329 -3.974 -35.770 1.00 96.88 206 GLU A C 1
ATOM 1515 O O . GLU A 1 206 ? 21.375 -4.583 -35.290 1.00 96.88 206 GLU A O 1
ATOM 1520 N N . ARG A 1 207 ? 23.594 -4.338 -35.527 1.00 97.25 207 ARG A N 1
ATOM 1521 C CA . ARG A 1 207 ? 23.903 -5.477 -34.649 1.00 97.25 207 ARG A CA 1
ATOM 1522 C C . ARG A 1 207 ? 23.327 -5.275 -33.249 1.00 97.25 207 ARG A C 1
ATOM 1524 O O . ARG A 1 207 ? 22.749 -6.202 -32.692 1.00 97.25 207 ARG A O 1
ATOM 1531 N N . ARG A 1 208 ? 23.422 -4.056 -32.707 1.00 95.94 208 ARG A N 1
ATOM 1532 C CA . ARG A 1 208 ? 22.852 -3.708 -31.393 1.00 95.94 208 ARG A CA 1
ATOM 1533 C C . ARG A 1 208 ? 21.323 -3.719 -31.392 1.00 95.94 208 ARG A C 1
ATOM 1535 O O . ARG A 1 208 ? 20.728 -4.092 -30.380 1.00 95.94 208 ARG A O 1
ATOM 1542 N N . ALA A 1 209 ? 20.690 -3.330 -32.496 1.00 96.94 209 ALA A N 1
ATOM 1543 C CA . ALA A 1 209 ? 19.242 -3.419 -32.656 1.00 96.94 209 ALA A CA 1
ATOM 1544 C C . ALA A 1 209 ? 18.770 -4.877 -32.647 1.00 96.94 209 ALA A C 1
ATOM 1546 O O . ALA A 1 209 ? 17.871 -5.219 -31.879 1.00 96.94 209 ALA A O 1
ATOM 1547 N N . ILE A 1 210 ? 19.431 -5.743 -33.425 1.00 97.19 210 ILE A N 1
ATOM 1548 C CA . ILE A 1 210 ? 19.152 -7.186 -33.477 1.00 97.19 210 ILE A CA 1
ATOM 1549 C C . ILE A 1 210 ? 19.314 -7.814 -32.090 1.00 97.19 210 ILE A C 1
ATOM 1551 O O . ILE A 1 210 ? 18.416 -8.510 -31.625 1.00 97.19 210 ILE A O 1
ATOM 1555 N N . GLU A 1 211 ? 20.416 -7.522 -31.397 1.00 97.12 211 GLU A N 1
ATOM 1556 C CA . GLU A 1 211 ? 20.660 -8.025 -30.041 1.00 97.12 211 GLU A CA 1
ATOM 1557 C C . GLU A 1 211 ? 19.567 -7.570 -29.057 1.00 97.12 211 GLU A C 1
ATOM 1559 O O . GLU A 1 211 ? 19.053 -8.358 -28.266 1.00 97.12 211 GLU A O 1
ATOM 1564 N N . SER A 1 212 ? 19.160 -6.300 -29.128 1.00 96.75 212 SER A N 1
ATOM 1565 C CA . SER A 1 212 ? 18.101 -5.758 -28.266 1.00 96.75 212 SER A CA 1
ATOM 1566 C C . SER A 1 212 ? 16.739 -6.393 -28.541 1.00 96.75 212 SER A C 1
ATOM 1568 O O . SER A 1 212 ? 16.008 -6.665 -27.591 1.00 96.75 212 SER A O 1
ATOM 1570 N N . ARG A 1 213 ? 16.414 -6.675 -29.810 1.00 96.81 213 ARG A N 1
ATOM 1571 C CA . ARG A 1 213 ? 15.201 -7.420 -30.181 1.00 96.81 213 ARG A CA 1
ATOM 1572 C C . ARG A 1 213 ? 15.242 -8.850 -29.662 1.00 96.81 213 ARG A C 1
ATOM 1574 O O . ARG A 1 213 ? 14.267 -9.279 -29.065 1.00 96.81 213 ARG A O 1
ATOM 1581 N N . ALA A 1 214 ? 16.374 -9.538 -29.799 1.00 96.69 214 ALA A N 1
ATOM 1582 C CA . ALA A 1 214 ? 16.525 -10.893 -29.281 1.00 96.69 214 ALA A CA 1
ATOM 1583 C C . ALA A 1 214 ? 16.287 -10.953 -27.760 1.00 96.69 214 ALA A C 1
ATOM 1585 O O . ALA A 1 214 ? 15.569 -11.828 -27.284 1.00 96.69 214 ALA A O 1
ATOM 1586 N N . TYR A 1 215 ? 16.814 -9.991 -26.991 1.00 96.06 215 TYR A N 1
ATOM 1587 C CA . TYR A 1 215 ? 16.510 -9.909 -25.557 1.00 96.06 215 TYR A CA 1
ATOM 1588 C C . TYR A 1 215 ? 15.043 -9.570 -25.276 1.00 96.06 215 TYR A C 1
ATOM 1590 O O . TYR A 1 215 ? 14.459 -10.145 -24.361 1.00 96.06 215 TYR A O 1
ATOM 1598 N N . ALA A 1 216 ? 14.433 -8.667 -26.049 1.00 95.81 216 ALA A N 1
ATOM 1599 C CA . ALA A 1 216 ? 13.010 -8.364 -25.919 1.00 95.81 216 ALA A CA 1
ATOM 1600 C C . ALA A 1 216 ? 12.136 -9.601 -26.191 1.00 95.81 216 ALA A C 1
ATOM 1602 O O . ALA A 1 216 ? 11.174 -9.832 -25.467 1.00 95.81 216 ALA A O 1
ATOM 1603 N N . ASP A 1 217 ? 12.484 -10.426 -27.178 1.00 95.00 217 ASP A N 1
ATOM 1604 C CA . ASP A 1 217 ? 11.746 -11.649 -27.501 1.00 95.00 217 ASP A CA 1
ATOM 1605 C C . ASP A 1 217 ? 11.810 -12.664 -26.352 1.00 95.00 217 ASP A C 1
ATOM 1607 O O . ASP A 1 217 ? 10.768 -13.153 -25.918 1.00 95.00 217 ASP A O 1
ATOM 1611 N N . VAL A 1 218 ? 12.998 -12.882 -25.772 1.00 94.88 218 VAL A N 1
ATOM 1612 C CA . VAL A 1 218 ? 13.168 -13.737 -24.581 1.00 94.88 218 VAL A CA 1
ATOM 1613 C C . VAL A 1 218 ? 12.326 -13.234 -23.405 1.00 94.88 218 VAL A C 1
ATOM 1615 O O . VAL A 1 218 ? 11.643 -14.019 -22.752 1.00 94.88 218 VAL A O 1
ATOM 1618 N N . LEU A 1 219 ? 12.343 -11.923 -23.135 1.00 93.69 219 LEU A N 1
ATOM 1619 C CA . LEU A 1 219 ? 11.547 -11.330 -22.054 1.00 93.69 219 LEU A CA 1
ATOM 1620 C C . LEU A 1 219 ? 10.041 -11.427 -22.329 1.00 93.69 219 LEU A C 1
ATOM 1622 O O . LEU A 1 219 ? 9.262 -11.626 -21.403 1.00 93.69 219 LEU A O 1
ATOM 1626 N N . ARG A 1 220 ? 9.619 -11.303 -23.591 1.00 91.62 220 ARG A N 1
ATOM 1627 C CA . ARG A 1 220 ? 8.211 -11.414 -23.984 1.00 91.62 220 ARG A CA 1
ATOM 1628 C C . ARG A 1 220 ? 7.689 -12.832 -23.813 1.00 91.62 220 ARG A C 1
ATOM 1630 O O . ARG A 1 220 ? 6.558 -12.995 -23.367 1.00 91.62 220 ARG A O 1
ATOM 1637 N N . ASP A 1 221 ? 8.488 -13.834 -24.160 1.00 90.25 221 ASP A N 1
ATOM 1638 C CA . ASP A 1 221 ? 8.111 -15.231 -23.960 1.00 90.25 221 ASP A CA 1
ATOM 1639 C C . ASP A 1 221 ? 8.048 -15.576 -22.469 1.00 90.25 221 ASP A C 1
ATOM 1641 O O . ASP A 1 221 ? 7.069 -16.175 -22.039 1.00 90.25 221 ASP A O 1
ATOM 1645 N N . ALA A 1 222 ? 8.976 -15.061 -21.657 1.00 86.31 222 ALA A N 1
ATOM 1646 C CA . ALA A 1 222 ? 8.918 -15.214 -20.203 1.00 86.31 222 ALA A CA 1
ATOM 1647 C C . ALA A 1 222 ? 7.640 -14.625 -19.566 1.00 86.31 222 ALA A C 1
ATOM 1649 O O . ALA A 1 222 ? 7.182 -15.144 -18.557 1.00 86.31 222 ALA A O 1
ATOM 1650 N N . ILE A 1 223 ? 7.046 -13.570 -20.144 1.00 83.81 223 ILE A N 1
ATOM 1651 C CA . ILE A 1 223 ? 5.776 -12.989 -19.662 1.00 83.81 223 ILE A CA 1
ATOM 1652 C C . ILE A 1 223 ? 4.561 -13.850 -20.038 1.00 83.81 223 ILE A C 1
ATOM 1654 O O . ILE A 1 223 ? 3.553 -13.791 -19.348 1.00 83.81 223 ILE A O 1
ATOM 1658 N N . LYS A 1 224 ? 4.608 -14.620 -21.134 1.00 76.62 224 LYS A N 1
ATOM 1659 C CA . LYS A 1 224 ? 3.463 -15.453 -21.557 1.00 76.62 224 LYS A CA 1
ATOM 1660 C C . LYS A 1 224 ? 3.225 -16.649 -20.634 1.00 76.62 224 LYS A C 1
ATOM 1662 O O . LYS A 1 224 ? 2.111 -17.165 -20.615 1.00 76.62 224 LYS A O 1
ATOM 1667 N N . ASP A 1 225 ? 4.266 -17.068 -19.924 1.00 60.59 225 ASP A N 1
ATOM 1668 C CA . ASP A 1 225 ? 4.271 -18.235 -19.042 1.00 60.59 225 ASP A CA 1
ATOM 1669 C C . ASP A 1 225 ? 4.081 -17.870 -17.549 1.00 60.59 225 ASP A C 1
ATOM 1671 O O . ASP A 1 225 ? 4.108 -18.765 -16.701 1.00 60.59 225 ASP A O 1
ATOM 1675 N N . LEU A 1 226 ? 3.898 -16.577 -17.232 1.00 60.44 226 LEU A N 1
ATOM 1676 C CA . LEU A 1 226 ? 3.597 -16.025 -15.899 1.00 60.44 226 LEU A CA 1
ATOM 1677 C C . LEU A 1 226 ? 2.092 -15.755 -15.747 1.00 60.44 226 LEU A C 1
ATOM 1679 O O . LEU A 1 226 ? 1.544 -16.122 -14.684 1.00 60.44 226 LEU A O 1
#

Sequence (226 aa):
MARPALDPLFRSVGISFGSRTIAVVLTGMLNDGAAGLADVKRCGGITVFQNPADAVAADMPLGALQTSDVDYRSPLSGMAELLVRLSREEAGPVIGIPEDIRSEVAIALGRRSDPEIISHFSDPVALSCPACGGVLNEIRRTPPLRFRCQVGHAYTAEALASRQEGAADEAVRVALRIMEERATLTEKMAAEARNSGHDAAAASYERRAIESRAYADVLRDAIKDL

Radius of gyration: 25.31 Å; chains: 1; bounding box: 58×31×76 Å

pLDDT: mean 85.93, std 12.11, range [46.88, 98.06]

Secondary structure (DSSP, 8-state):
--SS-HHHHHHHHHHHHGGG-EEEE-S-SS-TTHHHHHHHHHTT-EEEEE-GGG-SS-HHHHHHHHHS--SEEE-HHHHHHHHHHHTTSPPPP-PPPPHHHHHHHHHHTT----HHHHHHHEEEEEEE-TTT-PEEEEETT-SSPEEEETTS-EEEHHHHHHHHHHHHHHHHHHHHHHHHHHHHHHHHHHHHHHHTT-HHHHHHHHHHHHHHHHHHHHHHHHHHT-